Protein AF-A0A9Q3HQ37-F1 (afdb_monomer_lite)

Foldseek 3Di:
DDWACQPVQQVDWDADPVGIHTTDDDDPVVNVVRVVVSVVVCVVDVDDDPDDDDDDDDDDDDDDDDDPPPPPPPPPPDDALVRVCVVCVVVVVVLVVLQDFDFDADPVRNVTDTHHRDDDPDDDPLQVLCSNLVNDDCPDQQSDSFARHGPVCVVVVDGHHGDDPVVSVVLVVQLVPDPDPVSNSVD

Structure (mmCIF, N/CA/C/O backbone):
data_AF-A0A9Q3HQ37-F1
#
_entry.id   AF-A0A9Q3HQ37-F1
#
loop_
_atom_site.group_PDB
_atom_site.id
_atom_site.type_symbol
_atom_site.label_atom_id
_atom_site.label_alt_id
_atom_site.label_comp_id
_atom_site.label_asym_id
_atom_site.label_entity_id
_atom_site.label_seq_id
_atom_site.pdbx_PDB_ins_code
_atom_site.Cartn_x
_atom_site.Cartn_y
_atom_site.Cartn_z
_atom_site.occupancy
_atom_site.B_iso_or_equiv
_atom_site.auth_seq_id
_atom_site.auth_comp_id
_atom_site.auth_asym_id
_atom_site.auth_atom_id
_atom_site.pdbx_PDB_model_num
ATOM 1 N N . MET A 1 1 ? 44.401 -11.783 -2.067 1.00 80.75 1 MET A N 1
ATOM 2 C CA . MET A 1 1 ? 43.664 -10.519 -1.835 1.00 80.75 1 MET A CA 1
ATOM 3 C C . MET A 1 1 ? 42.420 -10.546 -2.696 1.00 80.75 1 MET A C 1
ATOM 5 O O . MET A 1 1 ? 42.448 -11.189 -3.733 1.00 80.75 1 MET A O 1
ATOM 9 N N . GLU A 1 2 ? 41.345 -9.906 -2.260 1.00 89.06 2 GLU A N 1
ATOM 10 C CA . GLU A 1 2 ? 40.060 -9.890 -2.958 1.00 89.06 2 GLU A CA 1
ATOM 11 C C . GLU A 1 2 ? 39.601 -8.454 -3.182 1.00 89.06 2 GLU A C 1
ATOM 13 O O . GLU A 1 2 ? 39.888 -7.575 -2.367 1.00 89.06 2 GLU A O 1
ATOM 18 N N . LEU A 1 3 ? 38.863 -8.238 -4.267 1.00 89.44 3 LEU A N 1
ATOM 19 C CA . LEU A 1 3 ? 38.233 -6.958 -4.549 1.00 89.44 3 LEU A CA 1
ATOM 20 C C . LEU A 1 3 ? 37.017 -6.748 -3.628 1.00 89.44 3 LEU A C 1
ATOM 22 O O . LEU A 1 3 ? 36.232 -7.677 -3.385 1.00 89.44 3 LEU A O 1
ATOM 26 N N . CYS A 1 4 ? 36.895 -5.536 -3.087 1.00 90.62 4 CYS A N 1
ATOM 27 C CA . CYS A 1 4 ? 35.786 -5.084 -2.256 1.00 90.62 4 CYS A CA 1
ATOM 28 C C . CYS A 1 4 ? 35.107 -3.861 -2.879 1.00 90.62 4 CYS A C 1
ATOM 30 O O . CYS A 1 4 ? 35.776 -2.853 -3.104 1.00 90.62 4 CYS A O 1
ATOM 32 N N . ASN A 1 5 ? 33.783 -3.946 -3.046 1.00 89.88 5 ASN A N 1
ATOM 33 C CA . ASN A 1 5 ? 32.937 -2.939 -3.704 1.00 89.88 5 ASN A CA 1
ATOM 34 C C . ASN A 1 5 ? 31.846 -2.418 -2.748 1.00 89.88 5 ASN A C 1
ATOM 36 O O . ASN A 1 5 ? 30.698 -2.252 -3.138 1.00 89.88 5 ASN A O 1
ATOM 40 N N . CYS A 1 6 ? 32.159 -2.263 -1.458 1.00 90.56 6 CYS A N 1
ATOM 41 C CA . CYS A 1 6 ? 31.241 -1.594 -0.530 1.00 90.56 6 CYS A CA 1
ATOM 42 C C . CYS A 1 6 ? 31.128 -0.101 -0.868 1.00 90.56 6 CYS A C 1
ATOM 44 O O . CYS A 1 6 ? 32.041 0.433 -1.502 1.00 90.56 6 CYS A O 1
ATOM 46 N N . SER A 1 7 ? 30.095 0.590 -0.374 1.00 87.50 7 SER A N 1
ATOM 47 C CA . SER A 1 7 ? 29.846 2.017 -0.675 1.00 87.50 7 SER A CA 1
ATOM 48 C C . SER A 1 7 ? 31.081 2.917 -0.497 1.00 87.50 7 SER A C 1
ATOM 50 O O . SER A 1 7 ? 31.337 3.818 -1.290 1.00 87.50 7 SER A O 1
ATOM 52 N N . LYS A 1 8 ? 31.918 2.624 0.507 1.00 87.12 8 LYS A N 1
ATOM 53 C CA . LYS A 1 8 ? 33.166 3.351 0.785 1.00 87.12 8 LYS A CA 1
ATOM 54 C C . LYS A 1 8 ? 34.329 3.005 -0.151 1.00 87.12 8 LYS A C 1
ATOM 56 O O . LYS A 1 8 ? 35.227 3.822 -0.331 1.00 87.12 8 LYS A O 1
ATOM 61 N N . CYS A 1 9 ? 34.393 1.775 -0.650 1.00 89.69 9 CYS A N 1
ATOM 62 C CA . CYS A 1 9 ? 35.483 1.329 -1.522 1.00 89.69 9 CYS A CA 1
ATOM 63 C C . CYS A 1 9 ? 35.172 1.573 -2.998 1.00 89.69 9 CYS A C 1
ATOM 65 O O . CYS A 1 9 ? 36.105 1.768 -3.766 1.00 89.69 9 CYS A O 1
ATOM 67 N N . ASP A 1 10 ? 33.896 1.583 -3.375 1.00 89.00 10 ASP A N 1
ATOM 68 C CA . ASP A 1 10 ? 33.450 1.768 -4.757 1.00 89.00 10 ASP A CA 1
ATOM 69 C C . ASP A 1 10 ? 33.742 3.178 -5.302 1.00 89.00 10 ASP A C 1
ATOM 71 O O . ASP A 1 10 ? 33.921 3.364 -6.499 1.00 89.00 10 ASP A O 1
ATOM 75 N N . SER A 1 11 ? 33.915 4.167 -4.418 1.00 84.44 11 SER A N 1
ATOM 76 C CA . SER A 1 11 ? 34.359 5.521 -4.779 1.00 84.44 11 SER A CA 1
ATOM 77 C C . SER A 1 11 ? 35.841 5.619 -5.171 1.00 84.44 11 SER A C 1
ATOM 79 O O . SER A 1 11 ? 36.304 6.692 -5.555 1.00 84.44 11 SER A O 1
ATOM 81 N N . GLN A 1 12 ? 36.607 4.529 -5.058 1.00 85.62 12 GLN A N 1
ATOM 82 C CA . GLN A 1 12 ? 38.019 4.487 -5.436 1.00 85.62 12 GLN A CA 1
ATOM 83 C C . GLN A 1 12 ? 38.179 3.766 -6.769 1.00 85.62 12 GLN A C 1
ATOM 85 O O . GLN A 1 12 ? 37.841 2.591 -6.882 1.00 85.62 12 GLN A O 1
ATOM 90 N N . THR A 1 13 ? 38.756 4.448 -7.755 1.00 88.25 13 THR A N 1
ATOM 91 C CA . THR A 1 13 ? 39.121 3.850 -9.043 1.00 88.25 13 THR A CA 1
ATOM 92 C C . THR A 1 13 ? 40.616 3.555 -9.071 1.00 88.25 13 THR A C 1
ATOM 94 O O . THR A 1 13 ? 41.432 4.392 -8.680 1.00 88.25 13 THR A O 1
ATOM 97 N N . PHE A 1 14 ? 40.998 2.373 -9.552 1.00 84.69 14 PHE A N 1
ATOM 98 C CA . PHE A 1 14 ? 42.398 2.012 -9.763 1.00 84.69 14 PHE A CA 1
ATOM 99 C C . PHE A 1 14 ? 42.599 1.327 -11.118 1.00 84.69 14 PHE A C 1
ATOM 101 O O . PHE A 1 14 ? 41.690 0.720 -11.686 1.00 84.69 14 PHE A O 1
ATOM 108 N N . ASN A 1 15 ? 43.823 1.416 -11.638 1.00 80.50 15 ASN A N 1
ATOM 109 C CA . ASN A 1 15 ? 44.180 0.834 -12.928 1.00 80.50 15 ASN A CA 1
ATOM 110 C C . ASN A 1 15 ? 44.419 -0.675 -12.783 1.00 80.50 15 ASN A C 1
ATOM 112 O O . ASN A 1 15 ? 45.340 -1.097 -12.081 1.00 80.50 15 ASN A O 1
ATOM 116 N N . HIS A 1 16 ? 43.600 -1.485 -13.453 1.00 81.12 16 HIS A N 1
ATOM 117 C CA . HIS A 1 16 ? 43.757 -2.934 -13.544 1.00 81.12 16 HIS A CA 1
ATOM 118 C C . HIS A 1 16 ? 44.205 -3.319 -14.970 1.00 81.12 16 HIS A C 1
ATOM 120 O O . HIS A 1 16 ? 43.889 -2.599 -15.918 1.00 81.12 16 HIS A O 1
ATOM 126 N N . PRO A 1 17 ? 44.907 -4.452 -15.177 1.00 80.50 17 PRO A N 1
ATOM 127 C CA . PRO A 1 17 ? 45.365 -4.876 -16.508 1.00 80.50 17 PRO A CA 1
ATOM 128 C C . PRO A 1 17 ? 44.263 -4.993 -17.573 1.00 80.50 17 PRO A C 1
ATOM 130 O O . PRO A 1 17 ? 44.546 -4.897 -18.760 1.00 80.50 17 PRO A O 1
ATOM 133 N N . ASN A 1 18 ? 43.009 -5.159 -17.143 1.00 86.12 18 ASN A N 1
ATOM 134 C CA . ASN A 1 18 ? 41.835 -5.276 -18.015 1.00 86.12 18 ASN A CA 1
ATOM 135 C C . ASN A 1 18 ? 41.002 -3.978 -18.086 1.00 86.12 18 ASN A C 1
ATOM 137 O O . ASN A 1 18 ? 39.851 -4.021 -18.509 1.00 86.12 18 ASN A O 1
ATOM 141 N N . GLY A 1 19 ? 41.555 -2.846 -17.636 1.00 83.62 19 GLY A N 1
ATOM 142 C CA . GLY A 1 19 ? 40.890 -1.541 -17.607 1.00 83.62 19 GLY A CA 1
ATOM 143 C C . GLY A 1 19 ? 40.729 -0.962 -16.194 1.00 83.62 19 GLY A C 1
ATOM 144 O O . GLY A 1 19 ? 41.094 -1.602 -15.209 1.00 83.62 19 GLY A O 1
ATOM 145 N N . PRO A 1 20 ? 40.218 0.270 -16.064 1.00 86.69 20 PRO A N 1
ATOM 146 C CA . PRO A 1 20 ? 39.937 0.868 -14.763 1.00 86.69 20 PRO A CA 1
ATOM 147 C C . PRO A 1 20 ? 38.828 0.090 -14.041 1.00 86.69 20 PRO A C 1
ATOM 149 O O . PRO A 1 20 ? 37.796 -0.227 -14.631 1.00 86.69 20 PRO A O 1
ATOM 152 N N . LEU A 1 21 ? 39.045 -0.217 -12.762 1.00 85.62 21 LEU A N 1
ATOM 153 C CA . LEU A 1 21 ? 38.057 -0.861 -11.896 1.00 85.62 21 LEU A CA 1
ATOM 154 C C . LEU A 1 21 ? 37.800 -0.000 -10.661 1.00 85.62 21 LEU A C 1
ATOM 156 O O . LEU A 1 21 ? 38.723 0.610 -10.116 1.00 85.62 21 LEU A O 1
ATOM 160 N N . ASN A 1 22 ? 36.550 -0.008 -10.206 1.00 90.62 22 ASN A N 1
ATOM 161 C CA . ASN A 1 22 ? 36.149 0.586 -8.939 1.00 90.62 22 ASN A CA 1
ATOM 162 C C . ASN A 1 22 ? 36.268 -0.441 -7.808 1.00 90.62 22 ASN A C 1
ATOM 164 O O . ASN A 1 22 ? 36.052 -1.640 -8.012 1.00 90.62 22 ASN A O 1
ATOM 168 N N . GLY A 1 23 ? 36.640 0.022 -6.618 1.00 89.75 23 GLY A N 1
ATOM 169 C CA . GLY A 1 23 ? 36.815 -0.815 -5.440 1.00 89.75 23 GLY A CA 1
ATOM 170 C C . GLY A 1 23 ? 38.230 -0.769 -4.871 1.00 89.75 23 GLY A C 1
ATOM 171 O O . GLY A 1 23 ? 39.095 0.007 -5.271 1.00 89.75 23 GLY A O 1
ATOM 172 N N . ARG A 1 24 ? 38.492 -1.651 -3.904 1.00 91.00 24 ARG A N 1
ATOM 173 C CA . ARG A 1 24 ? 39.820 -1.782 -3.288 1.00 91.00 24 ARG A CA 1
ATOM 174 C C . ARG A 1 24 ? 40.187 -3.239 -3.045 1.00 91.00 24 ARG A C 1
ATOM 176 O O . ARG A 1 24 ? 39.389 -3.996 -2.493 1.00 91.00 24 ARG A O 1
ATOM 183 N N . TYR A 1 25 ? 41.419 -3.618 -3.391 1.00 90.50 25 TYR A N 1
ATOM 184 C CA . TYR A 1 25 ? 41.972 -4.920 -3.020 1.00 90.50 25 TYR A CA 1
ATOM 185 C C . TYR A 1 25 ? 42.329 -4.9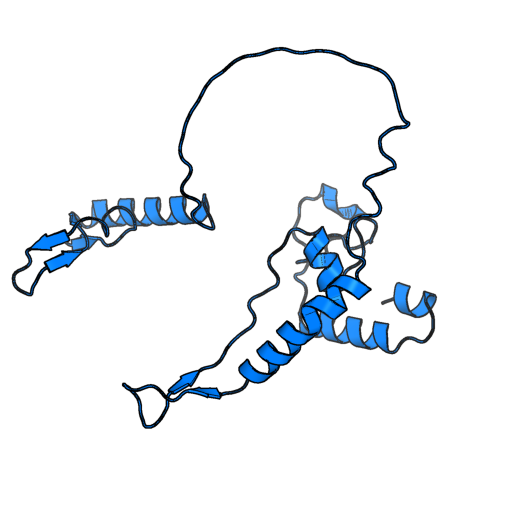59 -1.537 1.00 90.50 25 TYR A C 1
ATOM 187 O O . TYR A 1 25 ? 43.147 -4.177 -1.051 1.00 90.50 25 TYR A O 1
ATOM 195 N N . ILE A 1 26 ? 41.721 -5.895 -0.815 1.00 90.50 26 ILE A N 1
ATOM 196 C CA . ILE A 1 26 ? 41.942 -6.096 0.618 1.00 90.50 26 ILE A CA 1
ATOM 197 C C . ILE A 1 26 ? 42.062 -7.587 0.947 1.00 90.50 26 ILE A C 1
ATOM 199 O O . ILE A 1 26 ? 41.791 -8.465 0.126 1.00 90.50 26 ILE A O 1
ATOM 203 N N . SER A 1 27 ? 42.517 -7.910 2.157 1.00 92.88 27 SER A N 1
ATOM 204 C CA . SER A 1 27 ? 42.519 -9.297 2.630 1.00 92.88 27 SER A CA 1
ATOM 205 C C . SER A 1 27 ? 41.083 -9.802 2.827 1.00 92.88 27 SER A C 1
ATOM 207 O O . SER A 1 27 ? 40.191 -9.031 3.190 1.00 92.88 27 SER A O 1
ATOM 209 N N . SER A 1 28 ? 40.853 -11.108 2.664 1.00 89.12 28 SER A N 1
ATOM 210 C CA . SER A 1 28 ? 39.527 -11.724 2.841 1.00 89.12 28 SER A CA 1
ATOM 211 C C . SER A 1 28 ? 38.937 -11.455 4.235 1.00 89.12 28 SER A C 1
ATOM 213 O O . SER A 1 28 ? 37.734 -11.244 4.387 1.00 89.12 28 SER A O 1
ATOM 215 N N . ARG A 1 29 ? 39.794 -11.372 5.266 1.00 86.69 29 ARG A N 1
ATOM 216 C CA . ARG A 1 29 ? 39.398 -11.005 6.636 1.00 86.69 29 ARG A CA 1
ATOM 217 C C . ARG A 1 29 ? 38.883 -9.562 6.723 1.00 86.69 29 ARG A C 1
ATOM 219 O O . ARG A 1 29 ? 37.898 -9.318 7.414 1.00 86.69 29 ARG A O 1
ATOM 226 N N . ASN A 1 30 ? 39.515 -8.622 6.022 1.00 88.69 30 ASN A N 1
ATOM 227 C CA . ASN A 1 30 ? 39.089 -7.220 6.012 1.00 88.69 30 ASN A CA 1
ATOM 228 C C . ASN A 1 30 ? 37.840 -7.010 5.150 1.00 88.69 30 ASN A C 1
ATOM 230 O O . ASN A 1 30 ? 36.987 -6.210 5.521 1.00 88.69 30 ASN A O 1
ATOM 234 N N . LYS A 1 31 ? 37.670 -7.781 4.071 1.00 91.31 31 LYS A N 1
ATOM 235 C CA . LYS A 1 31 ? 36.470 -7.719 3.226 1.00 91.31 31 LYS A CA 1
ATOM 236 C C . LYS A 1 31 ? 35.188 -8.000 3.996 1.00 91.31 31 LYS A C 1
ATOM 238 O O . LYS A 1 31 ? 34.247 -7.221 3.898 1.00 91.31 31 LYS A O 1
ATOM 243 N N . ARG A 1 32 ? 35.184 -9.028 4.849 1.00 87.62 32 ARG A N 1
ATOM 244 C CA . ARG A 1 32 ? 34.032 -9.320 5.720 1.00 87.62 32 ARG A CA 1
ATOM 245 C C . ARG A 1 32 ? 33.707 -8.162 6.669 1.00 87.62 32 ARG A C 1
ATOM 247 O O . ARG A 1 32 ? 32.538 -7.842 6.847 1.00 87.62 32 ARG A O 1
ATOM 254 N N . LYS A 1 33 ? 34.726 -7.505 7.242 1.00 91.06 33 LYS A N 1
ATOM 255 C CA . LYS A 1 33 ? 34.532 -6.324 8.106 1.00 91.06 33 LYS A CA 1
ATOM 256 C C . LYS A 1 33 ? 33.931 -5.149 7.336 1.00 91.06 33 LYS A C 1
ATOM 258 O O . LYS A 1 33 ? 33.017 -4.502 7.830 1.00 91.06 33 LYS A O 1
ATOM 263 N N . HIS A 1 34 ? 34.422 -4.897 6.125 1.00 92.69 34 HIS A N 1
ATOM 264 C CA . HIS A 1 34 ? 33.907 -3.829 5.272 1.00 92.69 34 HIS A CA 1
ATOM 265 C C . HIS A 1 34 ? 32.447 -4.079 4.882 1.00 92.69 34 HIS A C 1
ATOM 267 O O . HIS A 1 34 ? 31.633 -3.181 5.032 1.00 92.69 34 HIS A O 1
ATOM 273 N N . GLN A 1 35 ? 32.097 -5.301 4.474 1.00 88.31 35 GLN A N 1
ATOM 274 C CA . GLN A 1 35 ? 30.720 -5.672 4.126 1.00 88.31 35 GLN A CA 1
ATOM 275 C C . GLN A 1 35 ? 29.760 -5.578 5.320 1.00 88.31 35 GLN A C 1
ATOM 277 O O . GLN A 1 35 ? 28.628 -5.128 5.166 1.00 88.31 35 GLN A O 1
ATOM 282 N N . ALA A 1 36 ? 30.203 -5.979 6.516 1.00 88.00 36 ALA A N 1
ATOM 283 C CA . ALA A 1 36 ? 29.400 -5.848 7.730 1.00 88.00 36 ALA A CA 1
ATOM 284 C C . ALA A 1 36 ? 29.138 -4.374 8.083 1.00 88.00 36 ALA A C 1
ATOM 286 O O . ALA A 1 36 ? 28.000 -4.013 8.365 1.00 88.00 36 ALA A O 1
ATOM 287 N N . ASN A 1 37 ? 30.164 -3.521 8.006 1.00 87.81 37 ASN A N 1
ATOM 288 C CA . ASN A 1 37 ? 30.019 -2.086 8.262 1.00 87.81 37 ASN A CA 1
ATOM 289 C C . ASN A 1 37 ? 29.140 -1.392 7.213 1.00 87.81 37 ASN A C 1
ATOM 291 O O . ASN A 1 37 ? 28.324 -0.553 7.572 1.00 87.81 37 ASN A O 1
ATOM 295 N N . ASP A 1 38 ? 29.276 -1.765 5.939 1.00 89.12 38 ASP A N 1
ATOM 296 C CA . ASP A 1 38 ? 28.459 -1.239 4.839 1.00 89.12 38 ASP A CA 1
ATOM 297 C C . ASP A 1 38 ? 26.974 -1.559 5.049 1.00 89.12 38 ASP A C 1
ATOM 299 O O . ASP A 1 38 ? 26.109 -0.692 4.955 1.00 89.12 38 ASP A O 1
ATOM 303 N N . ARG A 1 39 ? 26.684 -2.799 5.462 1.00 84.38 39 ARG A N 1
ATOM 304 C CA . ARG A 1 39 ? 25.330 -3.232 5.812 1.00 84.38 39 ARG A CA 1
ATOM 305 C C . ARG A 1 39 ? 24.766 -2.471 7.013 1.00 84.38 39 ARG A C 1
ATOM 307 O O . ARG A 1 39 ? 23.588 -2.134 6.992 1.00 84.38 39 ARG A O 1
ATOM 314 N N . LEU A 1 40 ? 25.577 -2.203 8.039 1.00 84.69 40 LEU A N 1
ATOM 315 C CA . LEU A 1 40 ? 25.148 -1.416 9.200 1.00 84.69 40 LEU A CA 1
ATOM 316 C C . LEU A 1 40 ? 24.855 0.041 8.821 1.00 84.69 40 LEU A C 1
ATOM 318 O O . LEU A 1 40 ? 23.850 0.579 9.273 1.00 84.69 40 LEU A O 1
ATOM 322 N N . GLN A 1 41 ? 25.668 0.656 7.956 1.00 79.62 41 GLN A N 1
ATOM 323 C CA . GLN A 1 41 ? 25.419 2.026 7.497 1.00 79.62 41 GLN A CA 1
ATOM 324 C C . GLN A 1 41 ? 24.149 2.149 6.649 1.00 79.62 41 GLN A C 1
ATOM 326 O O . GLN A 1 41 ? 23.368 3.077 6.851 1.00 79.62 41 GLN A O 1
ATOM 331 N N . LEU A 1 42 ? 23.893 1.185 5.759 1.00 74.62 42 LEU A N 1
ATOM 332 C CA . LEU A 1 42 ? 22.646 1.136 4.987 1.00 74.62 42 LEU A CA 1
ATOM 333 C C . LEU A 1 42 ? 21.412 0.884 5.870 1.00 74.62 42 LEU A C 1
ATOM 335 O O . LEU A 1 42 ? 20.309 1.286 5.516 1.00 74.62 42 LEU A O 1
ATOM 339 N N . GLN A 1 43 ? 21.583 0.228 7.022 1.00 71.19 43 GLN A N 1
ATOM 340 C CA . GLN A 1 43 ? 20.509 0.022 7.998 1.00 71.19 43 GLN A CA 1
ATOM 341 C C . GLN A 1 43 ? 20.249 1.254 8.873 1.00 71.19 43 GLN A C 1
ATOM 343 O O . GLN A 1 43 ? 19.106 1.470 9.265 1.00 71.19 43 GLN A O 1
ATOM 348 N N . SER A 1 44 ? 21.272 2.061 9.178 1.00 60.34 44 SER A N 1
ATOM 349 C CA . SER A 1 44 ? 21.113 3.292 9.966 1.00 60.34 44 SER A CA 1
ATOM 350 C C . SER A 1 44 ? 20.596 4.481 9.152 1.00 60.34 44 SER A C 1
ATOM 352 O O . SER A 1 44 ? 20.044 5.407 9.734 1.00 60.34 44 SER A O 1
ATOM 354 N N . HIS A 1 45 ? 20.748 4.458 7.824 1.00 51.66 45 HIS A N 1
ATOM 355 C CA . HIS A 1 45 ? 20.236 5.492 6.922 1.00 51.66 45 HIS A CA 1
ATOM 356 C C . HIS A 1 45 ? 19.510 4.868 5.721 1.00 51.66 45 HIS A C 1
ATOM 358 O O . HIS A 1 45 ? 20.110 4.695 4.656 1.00 51.66 45 HIS A O 1
ATOM 364 N N . PRO A 1 46 ? 18.213 4.533 5.848 1.00 46.78 46 PRO A N 1
ATOM 365 C CA . PRO A 1 46 ? 17.394 4.284 4.678 1.00 46.78 46 PRO A CA 1
ATOM 366 C C . PRO A 1 46 ? 17.176 5.644 4.003 1.00 46.78 46 PRO A C 1
ATOM 368 O O . PRO A 1 46 ? 16.540 6.515 4.579 1.00 46.78 46 PRO A O 1
ATOM 371 N N . PHE A 1 47 ? 17.726 5.812 2.800 1.00 42.78 47 PHE A N 1
ATOM 372 C CA . PHE A 1 47 ? 17.757 7.042 1.994 1.00 42.78 47 PHE A CA 1
ATOM 373 C C . PHE A 1 47 ? 18.805 8.090 2.394 1.00 42.78 47 PHE A C 1
ATOM 375 O O . PHE A 1 47 ? 18.749 8.736 3.436 1.00 42.78 47 PHE A O 1
ATOM 382 N N . GLY A 1 48 ? 19.763 8.285 1.483 1.00 41.50 48 GLY A N 1
ATOM 383 C CA . GLY A 1 48 ? 20.730 9.367 1.537 1.00 41.50 48 GLY A CA 1
ATOM 384 C C . GLY A 1 48 ? 20.062 10.718 1.299 1.00 41.50 48 GLY A C 1
ATOM 385 O O . GLY A 1 48 ? 19.646 11.026 0.186 1.00 41.50 48 GLY A O 1
ATOM 386 N N . LEU A 1 49 ? 20.042 11.540 2.340 1.00 37.12 49 LEU A N 1
ATOM 387 C CA . LEU A 1 49 ? 20.156 12.983 2.203 1.00 37.12 49 LEU A CA 1
ATOM 388 C C . LEU A 1 49 ? 21.566 13.347 2.659 1.00 37.12 49 LEU A C 1
ATOM 390 O O . LEU A 1 49 ? 21.962 13.066 3.790 1.00 37.12 49 LEU A O 1
ATOM 394 N N . VAL A 1 50 ? 22.346 13.915 1.742 1.00 34.81 50 VAL A N 1
ATOM 395 C CA . VAL A 1 50 ? 23.641 14.526 2.044 1.00 34.81 50 VAL A CA 1
ATOM 396 C C . VAL A 1 50 ? 23.363 15.719 2.955 1.00 34.81 50 VAL A C 1
ATOM 398 O O . VAL A 1 50 ? 22.849 16.739 2.505 1.00 34.81 50 VAL A O 1
ATOM 401 N N . GLY A 1 51 ? 23.641 15.558 4.246 1.00 30.62 51 GLY A N 1
ATOM 402 C CA . GLY A 1 51 ? 23.611 16.641 5.219 1.00 30.62 51 GLY A CA 1
ATOM 403 C C . GLY A 1 51 ? 24.922 17.416 5.175 1.00 30.62 51 GLY A C 1
ATOM 404 O O . GLY A 1 51 ? 25.979 16.865 5.483 1.00 30.62 51 GLY A O 1
ATOM 405 N N . SER A 1 52 ? 24.843 18.689 4.803 1.00 32.53 52 SER A N 1
ATOM 406 C CA . SER A 1 52 ? 25.863 19.682 5.131 1.00 32.53 52 SER A CA 1
ATOM 407 C C . SER A 1 52 ? 25.803 19.930 6.637 1.00 32.53 52 SER A C 1
ATOM 409 O O . SER A 1 52 ? 24.748 20.280 7.164 1.00 32.53 52 SER A O 1
ATOM 411 N N . GLN A 1 53 ? 26.916 19.699 7.326 1.00 32.06 53 GLN A N 1
ATOM 412 C CA . GLN A 1 53 ? 27.112 20.120 8.708 1.00 32.06 53 GLN A CA 1
ATOM 413 C C . GLN A 1 53 ? 27.322 21.634 8.732 1.00 32.06 53 GLN A C 1
ATOM 415 O O . GLN A 1 53 ? 28.130 22.131 7.956 1.00 32.06 53 GLN A O 1
ATOM 420 N N . ASP A 1 54 ? 26.640 22.320 9.641 1.00 27.69 54 ASP A N 1
ATOM 421 C CA . ASP A 1 54 ? 27.272 23.356 10.452 1.00 27.69 54 ASP A CA 1
ATOM 422 C C . ASP A 1 54 ? 26.620 23.335 11.839 1.00 27.69 54 ASP A C 1
ATOM 424 O O . ASP A 1 54 ? 25.400 23.412 11.996 1.00 27.69 54 ASP A O 1
ATOM 428 N N . GLU A 1 55 ? 27.472 23.117 12.836 1.00 35.56 55 GLU A N 1
ATOM 429 C CA . GLU A 1 55 ? 27.178 23.176 14.261 1.00 35.56 55 GLU A CA 1
ATOM 430 C C . GLU A 1 55 ? 27.246 24.632 14.735 1.00 35.56 55 GLU A C 1
ATOM 432 O O . GLU A 1 55 ? 28.200 25.316 14.382 1.00 35.56 55 GLU A O 1
ATOM 437 N N . THR A 1 56 ? 26.331 25.056 15.614 1.00 29.55 56 THR A N 1
ATOM 438 C CA . THR A 1 56 ? 26.660 25.843 16.822 1.00 29.55 56 THR A CA 1
ATOM 439 C C . THR A 1 56 ? 25.490 25.860 17.819 1.00 29.55 56 THR A C 1
ATOM 441 O O . THR A 1 56 ? 24.428 26.423 17.579 1.00 29.55 56 THR A O 1
ATOM 444 N N . SER A 1 57 ? 25.708 25.101 18.891 1.00 32.22 57 SER A N 1
ATOM 445 C CA . SER A 1 57 ? 25.591 25.401 20.328 1.00 32.22 57 SER A CA 1
ATOM 446 C C . SER A 1 57 ? 24.615 26.453 20.917 1.00 32.22 57 SER A C 1
ATOM 448 O O . SER A 1 57 ? 24.442 27.562 20.422 1.00 32.22 57 SER A O 1
ATOM 450 N N . ASP A 1 58 ? 24.145 26.060 22.112 1.00 28.14 58 ASP A N 1
ATOM 451 C CA . ASP A 1 58 ? 23.845 26.840 23.329 1.00 28.14 58 ASP A CA 1
ATOM 452 C C . ASP A 1 58 ? 22.383 27.204 23.675 1.00 28.14 58 ASP A C 1
ATOM 454 O O . ASP A 1 58 ? 21.771 28.124 23.144 1.00 28.14 58 ASP A O 1
ATOM 458 N N . ASP A 1 59 ? 21.871 26.428 24.645 1.00 31.58 59 ASP A N 1
ATOM 459 C CA . ASP A 1 59 ? 21.197 26.818 25.894 1.00 31.58 59 ASP A CA 1
ATOM 460 C C . ASP A 1 59 ? 20.195 27.988 25.898 1.00 31.58 59 ASP A C 1
ATOM 462 O O . ASP A 1 59 ? 20.565 29.143 25.736 1.00 31.58 59 ASP A O 1
ATOM 466 N N . LEU A 1 60 ? 18.947 27.713 26.309 1.00 32.97 60 LEU A N 1
ATOM 467 C CA . LEU A 1 60 ? 18.404 28.163 27.608 1.00 32.97 60 LEU A CA 1
ATOM 468 C C . LEU A 1 60 ? 16.910 27.836 27.757 1.00 32.97 60 LEU A C 1
ATOM 470 O O . LEU A 1 60 ? 16.084 28.062 26.876 1.00 32.97 60 LEU A O 1
ATOM 474 N N . ALA A 1 61 ? 16.575 27.325 28.940 1.00 33.53 61 ALA A N 1
ATOM 475 C CA . ALA A 1 61 ? 15.220 27.114 29.417 1.00 33.53 61 ALA A CA 1
ATOM 476 C C . ALA A 1 61 ? 14.437 28.435 29.512 1.00 33.53 61 ALA A C 1
ATOM 478 O O . ALA A 1 61 ? 14.942 29.422 30.045 1.00 33.53 61 ALA A O 1
ATOM 479 N N . SER A 1 62 ? 13.166 28.419 29.108 1.00 35.31 62 SER A N 1
ATOM 480 C CA . SER A 1 62 ? 12.190 29.392 29.596 1.00 35.31 62 SER A CA 1
ATOM 481 C C . SER A 1 62 ? 10.810 28.763 29.729 1.00 35.31 62 SER A C 1
ATOM 483 O O . SER A 1 62 ? 10.204 28.278 28.775 1.00 35.31 62 SER A O 1
ATOM 485 N N . SER A 1 63 ? 10.352 28.773 30.971 1.00 39.12 63 SER A N 1
ATOM 486 C CA . SER A 1 63 ? 9.000 28.510 31.428 1.00 39.12 63 SER A CA 1
ATOM 487 C C . SER A 1 63 ? 8.051 29.589 30.898 1.00 39.12 63 SER A C 1
ATOM 489 O O . SER A 1 63 ? 8.301 30.776 31.092 1.00 39.12 63 SER A O 1
ATOM 491 N N . GLY A 1 64 ? 6.927 29.193 30.302 1.00 30.75 64 GLY A N 1
ATOM 492 C CA . GLY A 1 64 ? 5.883 30.117 29.862 1.00 30.75 64 GLY A CA 1
ATOM 493 C C . GLY A 1 64 ? 4.516 29.449 29.882 1.00 30.75 64 GLY A C 1
ATOM 494 O O . GLY A 1 64 ? 4.166 28.688 28.989 1.00 30.75 64 GLY A O 1
ATOM 495 N N . THR A 1 65 ? 3.756 29.707 30.941 1.00 35.41 65 THR A N 1
ATOM 496 C CA . THR A 1 65 ? 2.335 29.377 31.062 1.00 35.41 65 THR A CA 1
ATOM 497 C C . THR A 1 65 ? 1.469 30.365 30.273 1.00 35.41 65 THR A C 1
ATOM 499 O O . THR A 1 65 ? 1.781 31.551 30.234 1.00 35.41 65 THR A O 1
ATOM 502 N N . SER A 1 66 ? 0.311 29.879 29.810 1.00 35.31 66 SER A N 1
ATOM 503 C CA . SER A 1 66 ? -0.859 30.593 29.255 1.00 35.31 66 SER A CA 1
ATOM 504 C C . SER A 1 66 ? -0.863 30.895 27.747 1.00 35.31 66 SER A C 1
ATOM 506 O O . SER A 1 66 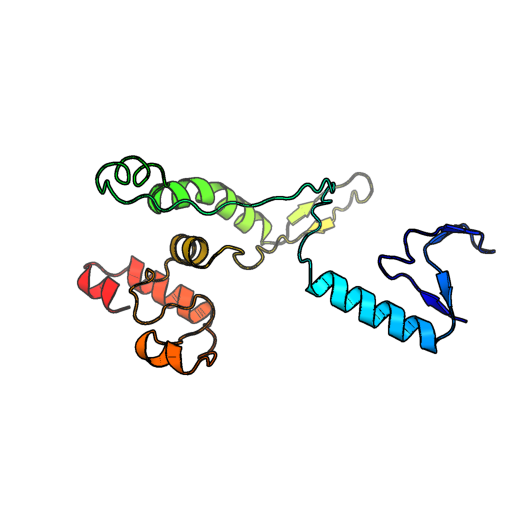? -0.244 31.830 27.263 1.00 35.31 66 SER A O 1
ATOM 508 N N . SER A 1 67 ? -1.638 30.124 26.986 1.00 35.66 67 SER A N 1
ATOM 509 C CA . SER A 1 67 ? -2.971 30.534 26.511 1.00 35.66 67 SER A CA 1
ATOM 510 C C . SER A 1 67 ? -3.502 29.470 25.545 1.00 35.66 67 SER A C 1
ATOM 512 O O . SER A 1 67 ? -2.879 29.110 24.553 1.00 35.66 67 SER A O 1
ATOM 514 N N . SER A 1 68 ? -4.647 28.896 25.890 1.00 45.62 68 SER A N 1
ATOM 515 C CA . SER A 1 68 ? -5.238 27.721 25.243 1.00 45.62 68 SER A CA 1
ATOM 516 C C . SER A 1 68 ? -6.065 28.060 23.994 1.00 45.62 68 SER A C 1
ATOM 518 O O . SER A 1 68 ? -6.936 27.279 23.626 1.00 45.62 68 SER A O 1
ATOM 520 N N . GLU A 1 69 ? -5.851 29.220 23.367 1.00 47.41 69 GLU A N 1
ATOM 521 C CA . GLU A 1 69 ? -6.760 29.752 22.336 1.00 47.41 69 GLU A CA 1
ATOM 522 C C . GLU A 1 69 ? -6.139 29.886 20.931 1.00 47.41 69 GLU A C 1
ATOM 524 O O . GLU A 1 69 ? -6.882 30.015 19.962 1.00 47.41 69 GLU A O 1
ATOM 529 N N . GLU A 1 70 ? -4.818 29.741 20.757 1.00 44.03 70 GLU A N 1
ATOM 530 C CA . GLU A 1 70 ? -4.171 29.881 19.431 1.00 44.03 70 GLU A CA 1
ATOM 531 C C . GLU A 1 70 ? -3.993 28.569 18.638 1.00 44.03 70 GLU A C 1
ATOM 533 O O . GLU A 1 70 ? -3.530 28.583 17.500 1.00 44.03 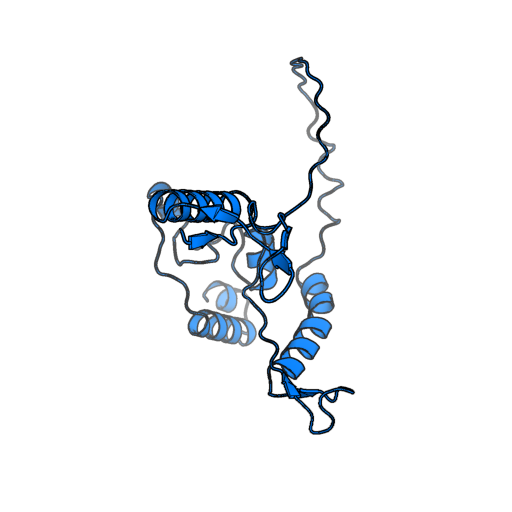70 GLU A O 1
ATOM 538 N N . LEU A 1 71 ? -4.405 27.419 19.182 1.00 44.50 71 LEU A N 1
ATOM 539 C CA . LEU A 1 71 ? -4.200 26.107 18.543 1.00 44.50 71 LEU A CA 1
ATOM 540 C C . LEU A 1 71 ? -5.317 25.671 17.575 1.00 44.50 71 LEU A C 1
ATOM 542 O O . LEU A 1 71 ? -5.245 24.579 17.025 1.00 44.50 71 LEU A O 1
ATOM 546 N N . SER A 1 72 ? -6.331 26.506 17.332 1.00 39.00 72 SER A N 1
ATOM 547 C CA . SER A 1 72 ? -7.515 26.120 16.540 1.00 39.00 72 SER A CA 1
ATOM 548 C C . SER A 1 72 ? -7.479 26.518 15.056 1.00 39.00 72 SER A C 1
ATOM 550 O O . SER A 1 72 ? -8.399 26.178 14.315 1.00 39.00 72 SER A O 1
ATOM 552 N N . VAL A 1 73 ? -6.433 27.211 14.586 1.00 48.56 73 VAL A N 1
ATOM 553 C CA . VAL A 1 73 ? -6.393 27.736 13.203 1.00 48.56 73 VAL A CA 1
ATOM 554 C C . VAL A 1 73 ? -5.718 26.780 12.207 1.00 48.56 73 VAL A C 1
ATOM 556 O O . VAL A 1 73 ? -6.029 26.829 11.023 1.00 48.56 73 VAL A O 1
ATOM 559 N N . PHE A 1 74 ? -4.874 25.846 12.657 1.00 51.47 74 PHE A N 1
ATOM 560 C CA . PHE A 1 74 ? -4.108 24.962 11.757 1.00 51.47 74 PHE A CA 1
ATOM 561 C C . PHE A 1 74 ? -4.727 23.575 11.520 1.00 51.47 74 PHE A C 1
ATOM 563 O O . PHE A 1 74 ? -4.177 22.777 10.762 1.00 51.47 74 PHE A O 1
ATOM 570 N N . GLU A 1 75 ? -5.865 23.256 12.138 1.00 52.12 75 GLU A N 1
ATOM 571 C CA . GLU A 1 75 ? -6.437 21.901 12.068 1.00 52.12 75 GLU A CA 1
ATOM 572 C C . GLU A 1 75 ? -7.277 21.647 10.796 1.00 52.12 75 GLU A C 1
ATOM 574 O O . GLU A 1 75 ? -7.621 20.505 10.499 1.00 52.12 75 GLU A O 1
ATOM 579 N N . ASN A 1 76 ? -7.537 22.684 9.988 1.00 56.12 76 ASN A N 1
ATOM 580 C CA . ASN A 1 76 ? -8.378 22.598 8.784 1.00 56.12 76 ASN A CA 1
ATOM 581 C C . ASN A 1 76 ? -7.613 22.542 7.445 1.00 56.12 76 ASN A C 1
ATOM 583 O O . ASN A 1 76 ? -8.250 22.406 6.403 1.00 56.12 76 ASN A O 1
ATOM 587 N N . ASP A 1 77 ? -6.277 22.607 7.445 1.00 64.81 77 ASP A N 1
ATOM 588 C CA . ASP A 1 77 ? -5.478 22.629 6.202 1.00 64.81 77 ASP A CA 1
ATOM 589 C C . ASP A 1 77 ? -5.035 21.236 5.718 1.00 64.81 77 ASP A C 1
ATOM 591 O O . ASP A 1 77 ? -4.411 21.096 4.662 1.00 64.81 77 ASP A O 1
ATOM 595 N N . LEU A 1 78 ? -5.345 20.173 6.468 1.00 69.31 78 LEU A N 1
ATOM 596 C CA . LEU A 1 78 ? -5.000 18.815 6.056 1.00 69.31 78 LEU A CA 1
ATOM 597 C C . LEU A 1 78 ? -6.026 18.290 5.041 1.00 69.31 78 LEU A C 1
ATOM 599 O O . LEU A 1 78 ? -7.226 18.308 5.318 1.00 69.31 78 LEU A O 1
ATOM 603 N N . PRO A 1 79 ? -5.584 17.762 3.884 1.00 76.12 79 PRO A N 1
ATOM 604 C CA . PRO A 1 79 ? -6.501 17.216 2.898 1.00 76.12 79 PRO A CA 1
ATOM 605 C C . PRO A 1 79 ? -7.272 16.032 3.493 1.00 76.12 79 PRO A C 1
ATOM 607 O O . PRO A 1 79 ? -6.688 15.108 4.072 1.00 76.12 79 PRO A O 1
ATOM 610 N N . ASP A 1 80 ? -8.595 16.066 3.338 1.00 82.56 80 ASP A N 1
ATOM 611 C CA . ASP A 1 80 ? -9.463 14.952 3.709 1.00 82.56 80 ASP A CA 1
ATOM 612 C C . ASP A 1 80 ? -9.175 13.706 2.843 1.00 82.56 80 ASP A C 1
ATOM 614 O O . ASP A 1 80 ? -8.618 13.793 1.744 1.00 82.56 80 ASP A O 1
ATOM 618 N N . VAL A 1 81 ? -9.573 12.529 3.332 1.00 83.00 81 VAL A N 1
ATOM 619 C CA . VAL A 1 81 ? -9.408 11.230 2.663 1.00 83.00 81 VAL A CA 1
ATOM 620 C C . VAL A 1 81 ? -10.014 11.239 1.259 1.00 83.00 81 VAL A C 1
ATOM 622 O O . VAL A 1 81 ? -9.437 10.640 0.348 1.00 83.00 81 VAL A O 1
ATOM 625 N N . VAL A 1 82 ? -11.122 11.957 1.040 1.00 86.62 82 VAL A N 1
ATOM 626 C CA . VAL A 1 82 ? -11.722 12.108 -0.295 1.00 86.62 82 VAL A CA 1
ATOM 627 C C . VAL A 1 82 ? -10.782 12.863 -1.237 1.00 86.62 82 VAL A C 1
ATOM 629 O O . VAL A 1 82 ? -10.544 12.418 -2.362 1.00 86.62 82 VAL A O 1
ATOM 632 N N . THR A 1 83 ? -10.194 13.968 -0.776 1.00 88.81 83 THR A N 1
ATOM 633 C CA . THR A 1 83 ? -9.235 14.766 -1.554 1.00 88.81 83 THR A CA 1
ATOM 634 C C . THR A 1 83 ? -7.983 13.960 -1.883 1.00 88.81 83 THR A C 1
ATOM 636 O O . THR A 1 83 ? -7.561 13.933 -3.039 1.00 88.81 83 THR A O 1
ATOM 639 N N . ILE A 1 84 ? -7.425 13.248 -0.898 1.00 84.56 84 ILE A N 1
ATOM 640 C CA . ILE A 1 84 ? -6.262 12.370 -1.097 1.00 84.56 84 ILE A CA 1
ATOM 641 C C . ILE A 1 84 ? -6.589 11.280 -2.124 1.00 84.56 84 ILE A C 1
ATOM 643 O O . ILE A 1 84 ? -5.825 11.071 -3.062 1.00 84.56 84 ILE A O 1
ATOM 647 N N . SER A 1 85 ? -7.743 10.620 -1.996 1.00 86.31 85 SER A N 1
ATOM 648 C CA . SER A 1 85 ? -8.162 9.552 -2.913 1.00 86.31 85 SER A CA 1
ATOM 649 C C . SER A 1 85 ? -8.317 10.055 -4.348 1.00 86.31 85 SER A C 1
ATOM 651 O O . SER A 1 85 ? -7.857 9.401 -5.281 1.00 86.31 85 SER A O 1
ATOM 653 N N . ASN A 1 86 ? -8.913 11.236 -4.533 1.00 89.75 86 ASN A N 1
ATOM 654 C CA . ASN A 1 86 ? -9.064 11.852 -5.851 1.00 89.75 86 ASN A CA 1
ATOM 655 C C . ASN A 1 86 ? -7.714 12.232 -6.473 1.00 89.75 86 ASN A C 1
ATOM 657 O O . ASN A 1 86 ? -7.536 12.064 -7.678 1.00 89.75 86 ASN A O 1
ATOM 661 N N . LEU A 1 87 ? -6.760 12.701 -5.662 1.00 89.69 87 LEU A N 1
ATOM 662 C CA . LEU A 1 87 ? -5.412 13.038 -6.120 1.00 89.69 87 LEU A CA 1
ATOM 663 C C . LEU A 1 87 ? -4.594 11.790 -6.488 1.00 89.69 87 LEU A C 1
ATOM 665 O O . LEU A 1 87 ? -3.865 11.801 -7.476 1.00 89.69 87 LEU A O 1
ATOM 669 N N . LEU A 1 88 ? -4.721 10.712 -5.708 1.00 86.44 88 LEU A N 1
ATOM 670 C CA . LEU A 1 88 ? -4.006 9.456 -5.943 1.00 86.44 88 LEU A CA 1
ATOM 671 C C . LEU A 1 88 ? -4.604 8.634 -7.086 1.00 86.44 88 LEU A C 1
ATOM 673 O O . LEU A 1 88 ? -3.880 7.870 -7.719 1.00 86.44 88 LEU A O 1
ATOM 677 N N . LYS A 1 89 ? -5.901 8.785 -7.370 1.00 89.19 89 LYS A N 1
ATOM 678 C CA . LYS A 1 89 ? -6.608 8.012 -8.395 1.00 89.19 89 LYS A CA 1
ATOM 679 C C . LYS A 1 89 ? -5.894 7.949 -9.757 1.00 89.19 89 LYS A C 1
ATOM 681 O O . LYS A 1 89 ? -5.676 6.828 -10.206 1.00 89.19 89 LYS A O 1
ATOM 686 N N . PRO A 1 90 ? -5.508 9.063 -10.412 1.00 92.12 90 PRO A N 1
ATOM 687 C CA . PRO A 1 90 ? -4.841 8.989 -11.714 1.00 92.12 90 PRO A CA 1
ATOM 688 C C . PRO A 1 90 ? -3.513 8.223 -11.650 1.00 92.12 90 PRO A C 1
ATOM 690 O O . PRO A 1 90 ? -3.236 7.416 -12.530 1.00 92.12 90 PRO A O 1
ATOM 693 N N . LEU A 1 91 ? -2.736 8.399 -10.575 1.00 87.56 91 LEU A N 1
ATOM 694 C CA . LEU A 1 91 ? -1.480 7.669 -10.378 1.00 87.56 91 LEU A CA 1
ATOM 695 C C . LEU A 1 91 ? -1.729 6.168 -10.218 1.00 87.56 91 LEU A C 1
ATOM 697 O O . LEU A 1 91 ? -1.033 5.359 -10.822 1.00 87.56 91 LEU A O 1
ATOM 701 N N . VAL A 1 92 ? -2.726 5.787 -9.416 1.00 86.00 92 VAL A N 1
ATOM 702 C CA . VAL A 1 92 ? -3.097 4.379 -9.227 1.00 86.00 92 VAL A CA 1
ATOM 703 C C . VAL A 1 92 ? -3.598 3.771 -10.537 1.00 86.00 92 VAL A C 1
ATOM 705 O O . VAL A 1 92 ? -3.184 2.665 -10.872 1.00 86.00 92 VAL A O 1
ATOM 708 N N . ASP A 1 93 ? -4.437 4.483 -11.291 1.00 87.94 93 ASP A N 1
ATOM 709 C CA . ASP A 1 93 ? -4.961 4.013 -12.577 1.00 87.94 93 ASP A CA 1
ATOM 710 C C . ASP A 1 93 ? -3.816 3.787 -13.593 1.00 87.94 93 ASP A C 1
ATOM 712 O O . ASP A 1 93 ? -3.770 2.739 -14.236 1.00 87.94 93 ASP A O 1
ATOM 716 N N . GLU A 1 94 ? -2.842 4.702 -13.690 1.00 86.75 94 GLU A N 1
ATOM 717 C CA . GLU A 1 94 ? -1.653 4.535 -14.545 1.00 86.75 94 GLU A CA 1
ATOM 718 C C . GLU A 1 94 ? -0.753 3.379 -14.090 1.00 86.75 94 GLU A C 1
ATOM 720 O O . GLU A 1 94 ? -0.293 2.578 -14.905 1.00 86.75 94 GLU A O 1
ATOM 725 N N . LEU A 1 95 ? -0.523 3.245 -12.783 1.00 84.38 95 LEU A N 1
ATOM 726 C CA . LEU A 1 95 ? 0.282 2.156 -12.228 1.00 84.38 95 LEU A CA 1
ATOM 727 C C . LEU A 1 95 ? -0.362 0.787 -12.460 1.00 84.38 95 LEU A C 1
ATOM 729 O O . LEU A 1 95 ? 0.355 -0.184 -12.688 1.00 84.38 95 LEU A O 1
ATOM 733 N N . LEU A 1 96 ? -1.695 0.703 -12.433 1.00 82.69 96 LEU A N 1
ATOM 734 C CA . LEU A 1 96 ? -2.425 -0.519 -12.766 1.00 82.69 96 LEU A CA 1
ATOM 735 C C . LEU A 1 96 ? -2.270 -0.892 -14.245 1.00 82.69 96 LEU A C 1
ATOM 737 O O . LEU A 1 96 ? -2.143 -2.074 -14.544 1.00 82.69 96 LEU A O 1
ATOM 741 N N . LEU A 1 97 ? -2.211 0.082 -15.161 1.00 83.75 97 LEU A N 1
ATOM 742 C CA . LEU A 1 97 ? -1.898 -0.197 -16.571 1.00 83.75 97 LEU A CA 1
ATOM 743 C C . LEU A 1 97 ? -0.483 -0.757 -16.734 1.00 83.75 97 LEU A C 1
ATOM 745 O O . LEU A 1 97 ? -0.253 -1.641 -17.557 1.00 83.75 97 LEU A O 1
ATOM 749 N N . LEU A 1 98 ? 0.462 -0.251 -15.940 1.00 82.00 98 LEU A N 1
ATOM 750 C CA . LEU A 1 98 ? 1.859 -0.680 -15.959 1.00 82.00 98 LEU A CA 1
ATOM 751 C C . LEU A 1 98 ? 2.127 -1.979 -15.183 1.00 82.00 98 LEU A C 1
ATOM 753 O O . LEU A 1 98 ? 3.249 -2.493 -15.232 1.00 82.00 98 LEU A O 1
ATOM 757 N N . TRP A 1 99 ? 1.128 -2.489 -14.460 1.00 82.00 99 TRP A N 1
ATOM 758 C CA . TRP A 1 99 ? 1.210 -3.752 -13.728 1.00 82.00 99 TRP A CA 1
ATOM 759 C C . TRP A 1 99 ? 1.249 -4.956 -14.671 1.00 82.00 99 TRP A C 1
ATOM 761 O O . TRP A 1 99 ? 1.942 -5.938 -14.399 1.00 82.00 99 TRP A O 1
ATOM 771 N N . ASP A 1 100 ? 0.534 -4.857 -15.791 1.00 80.44 100 ASP A N 1
ATOM 772 C CA . ASP A 1 100 ? 0.578 -5.849 -16.856 1.00 80.44 100 ASP A CA 1
ATOM 773 C C . ASP A 1 100 ? 1.868 -5.718 -17.681 1.00 80.44 100 ASP A C 1
ATOM 775 O O . ASP A 1 100 ? 2.617 -4.740 -17.597 1.00 80.44 100 ASP A O 1
ATOM 779 N N . GLU A 1 101 ? 2.169 -6.737 -18.481 1.00 77.00 101 GLU A N 1
ATOM 780 C CA . GLU A 1 101 ? 3.382 -6.768 -19.290 1.00 77.00 101 GLU A CA 1
ATOM 781 C C . GLU A 1 101 ? 3.319 -5.702 -20.398 1.00 77.00 101 GLU A C 1
ATOM 783 O O . GLU A 1 101 ? 2.574 -5.825 -21.371 1.00 77.00 101 GLU A O 1
ATOM 788 N N . ASN A 1 102 ? 4.116 -4.640 -20.257 1.00 83.31 102 ASN A N 1
ATOM 789 C CA . ASN A 1 102 ? 4.140 -3.530 -21.203 1.00 83.31 102 ASN A CA 1
ATOM 790 C C . ASN A 1 102 ? 5.392 -3.587 -22.072 1.00 83.31 102 ASN A C 1
ATOM 792 O O . ASN A 1 102 ? 6.518 -3.671 -21.581 1.00 83.31 102 ASN A O 1
ATOM 796 N N . LYS A 1 103 ? 5.203 -3.510 -23.390 1.00 89.19 103 LYS A N 1
ATOM 797 C CA . LYS A 1 103 ? 6.301 -3.542 -24.354 1.00 89.19 103 LYS A CA 1
ATOM 798 C C . LYS A 1 103 ? 6.809 -2.131 -24.640 1.00 89.19 103 LYS A C 1
ATOM 800 O O . LYS A 1 103 ? 6.135 -1.346 -25.302 1.00 89.19 103 LYS A O 1
ATOM 805 N N . VAL A 1 104 ? 8.023 -1.829 -24.191 1.00 88.94 104 VAL A N 1
ATOM 806 C CA . VAL A 1 104 ? 8.691 -0.542 -24.407 1.00 88.94 104 VAL A CA 1
ATOM 807 C C . VAL A 1 104 ? 9.704 -0.671 -25.540 1.00 88.94 104 VAL A C 1
ATOM 809 O O . VAL A 1 104 ? 10.614 -1.497 -25.490 1.00 88.94 104 VAL A O 1
ATOM 812 N N . LEU A 1 105 ? 9.559 0.156 -26.575 1.00 90.88 105 LEU A N 1
ATOM 813 C CA . LEU A 1 105 ? 10.520 0.243 -27.673 1.00 90.88 105 LEU A CA 1
ATOM 814 C C . LEU A 1 105 ? 11.641 1.211 -27.292 1.00 90.88 105 LEU A C 1
ATOM 816 O O . LEU A 1 105 ? 11.379 2.320 -26.831 1.00 90.88 105 LEU A O 1
ATOM 820 N N . THR A 1 106 ? 12.891 0.814 -27.514 1.00 90.12 106 THR A N 1
ATOM 821 C CA . THR A 1 106 ? 14.049 1.696 -27.317 1.00 90.12 106 THR A CA 1
ATOM 822 C C . THR A 1 106 ? 14.949 1.647 -28.544 1.00 90.12 106 THR A C 1
ATOM 824 O O . THR A 1 106 ? 14.915 0.679 -29.301 1.00 90.12 106 THR A O 1
ATOM 827 N N . SER A 1 107 ? 15.780 2.670 -28.754 1.00 92.19 107 SER A N 1
ATOM 828 C CA . SER A 1 107 ? 16.717 2.700 -29.889 1.00 92.19 107 SER A CA 1
ATOM 829 C C . SER A 1 107 ? 17.705 1.529 -29.886 1.00 92.19 107 SER A C 1
ATOM 831 O O . SER A 1 107 ? 18.136 1.094 -30.949 1.00 92.19 107 SER A O 1
ATOM 833 N N . LEU A 1 108 ? 18.042 1.011 -28.700 1.00 92.12 108 LEU A N 1
ATOM 834 C CA . LEU A 1 108 ? 18.921 -0.146 -28.522 1.00 92.12 108 LEU A CA 1
ATOM 835 C C . LEU A 1 108 ? 18.186 -1.492 -28.621 1.00 92.12 108 LEU A C 1
ATOM 837 O O . LEU A 1 108 ? 18.850 -2.501 -28.820 1.00 92.12 108 LEU A O 1
ATOM 841 N N . HIS A 1 109 ? 16.854 -1.510 -28.483 1.00 88.75 109 HIS A N 1
ATOM 842 C CA . HIS A 1 109 ? 16.021 -2.722 -28.526 1.00 88.75 109 HIS A CA 1
ATOM 843 C C . HIS A 1 109 ? 14.787 -2.473 -29.418 1.00 88.75 109 HIS A C 1
ATOM 845 O O . HIS A 1 109 ? 13.687 -2.227 -28.902 1.00 88.75 109 HIS A O 1
ATOM 851 N N . PRO A 1 110 ? 14.950 -2.475 -30.758 1.00 90.88 110 PRO A N 1
ATOM 852 C CA . PRO A 1 110 ? 13.868 -2.210 -31.712 1.00 90.88 110 PRO A CA 1
ATOM 853 C C . PRO A 1 110 ? 12.751 -3.259 -31.675 1.00 90.88 110 PRO A C 1
ATOM 855 O O . PRO A 1 110 ? 11.595 -2.958 -31.961 1.00 90.88 110 PRO A O 1
ATOM 858 N N . GLU A 1 111 ? 13.078 -4.493 -31.299 1.00 92.31 111 GLU A N 1
ATOM 859 C CA . GLU A 1 111 ? 12.123 -5.573 -31.054 1.00 92.31 111 GLU A CA 1
ATOM 860 C C . GLU A 1 111 ? 11.308 -5.388 -29.769 1.00 92.31 111 GLU A C 1
ATOM 862 O O . GLU A 1 111 ? 10.328 -6.109 -29.589 1.00 92.31 111 GLU A O 1
ATOM 867 N N . GLY A 1 112 ? 11.656 -4.401 -28.935 1.00 90.06 112 GLY A N 1
ATOM 868 C CA . GLY A 1 112 ? 10.993 -4.022 -27.691 1.00 90.06 112 GLY A CA 1
ATOM 869 C C . GLY A 1 112 ? 11.400 -4.855 -26.480 1.00 90.06 112 GLY A C 1
ATOM 870 O O . GLY A 1 112 ? 11.769 -6.020 -26.591 1.00 90.06 112 GLY A O 1
ATOM 871 N N . TRP A 1 113 ? 11.294 -4.243 -25.304 1.00 89.94 113 TRP A N 1
ATOM 872 C CA . TRP A 1 113 ? 11.573 -4.869 -24.019 1.00 89.94 113 TRP A CA 1
ATOM 873 C C . TRP A 1 113 ? 10.313 -4.896 -23.165 1.00 89.94 113 TRP A C 1
ATOM 875 O O . TRP A 1 113 ? 9.580 -3.909 -23.107 1.00 89.94 113 TRP A O 1
ATOM 885 N N . PHE A 1 114 ? 10.049 -6.029 -22.522 1.00 88.19 114 PHE A N 1
ATOM 886 C CA . PHE A 1 114 ? 8.925 -6.148 -21.607 1.00 88.19 114 PHE A CA 1
ATOM 887 C C . PHE A 1 114 ? 9.310 -5.581 -20.247 1.00 88.19 114 PHE A C 1
ATOM 889 O O . PHE A 1 114 ? 10.292 -6.001 -19.634 1.00 88.19 114 PHE A O 1
ATOM 896 N N . VAL A 1 115 ? 8.536 -4.602 -19.797 1.00 83.50 115 VAL A N 1
ATOM 897 C CA . VAL A 1 115 ? 8.694 -3.947 -18.505 1.00 83.50 115 VAL A CA 1
ATOM 898 C C . VAL A 1 115 ? 7.425 -4.195 -17.704 1.00 83.50 115 VAL A C 1
ATOM 900 O O . VAL A 1 115 ? 6.316 -4.061 -18.217 1.00 83.50 115 VAL A O 1
ATOM 903 N N . PHE A 1 116 ? 7.606 -4.555 -16.440 1.00 80.94 116 PHE A N 1
ATOM 904 C CA . PHE A 1 116 ? 6.543 -4.635 -15.450 1.00 80.94 116 PHE A CA 1
ATOM 905 C C . PHE A 1 116 ? 6.827 -3.598 -14.366 1.00 80.94 116 PHE A C 1
ATOM 907 O O . PHE A 1 116 ? 7.950 -3.502 -13.864 1.00 80.94 116 PHE A O 1
ATOM 914 N N . THR A 1 117 ? 5.813 -2.824 -13.994 1.00 78.25 117 THR A N 1
ATOM 915 C CA . THR A 1 117 ? 5.892 -1.897 -12.864 1.00 78.25 117 THR A CA 1
ATOM 916 C C . THR A 1 117 ? 5.093 -2.482 -11.717 1.00 78.25 117 THR A C 1
ATOM 918 O O . THR A 1 117 ? 3.884 -2.654 -11.810 1.00 78.25 117 THR A O 1
ATOM 921 N N . GLN A 1 118 ? 5.766 -2.782 -10.610 1.00 71.31 118 GLN A N 1
ATOM 922 C CA . GLN A 1 118 ? 5.085 -3.169 -9.382 1.00 71.31 118 GLN A CA 1
ATOM 923 C C . GLN A 1 118 ? 5.011 -1.966 -8.453 1.00 71.31 118 GLN A C 1
ATOM 925 O O . GLN A 1 118 ? 6.028 -1.339 -8.148 1.00 71.31 118 GLN A O 1
ATOM 930 N N . LEU A 1 119 ? 3.811 -1.671 -7.963 1.00 70.31 119 LEU A N 1
ATOM 931 C CA . LEU A 1 119 ? 3.642 -0.739 -6.863 1.00 70.31 119 LEU A CA 1
ATOM 932 C C . LEU A 1 119 ? 4.189 -1.387 -5.584 1.00 70.31 119 LEU A C 1
ATOM 934 O O . LEU A 1 119 ? 3.646 -2.377 -5.089 1.00 70.31 119 LEU A O 1
ATOM 938 N N . LEU A 1 120 ? 5.297 -0.850 -5.072 1.00 63.31 120 LEU A N 1
ATOM 939 C CA . LEU A 1 120 ? 5.865 -1.280 -3.795 1.00 63.31 120 LEU A CA 1
ATOM 940 C C . LEU A 1 120 ? 4.939 -0.890 -2.623 1.00 63.31 120 LEU A C 1
ATOM 942 O O . LEU A 1 120 ? 4.110 0.012 -2.768 1.00 63.31 120 LEU A O 1
ATOM 946 N N . PRO A 1 121 ? 5.059 -1.557 -1.457 1.00 63.44 121 PRO A N 1
ATOM 947 C CA . PRO A 1 121 ? 4.155 -1.345 -0.336 1.00 63.44 121 PRO A CA 1
ATOM 948 C C . PRO A 1 121 ? 4.173 0.112 0.110 1.00 63.44 121 PRO A C 1
ATOM 950 O O . PRO A 1 121 ? 5.224 0.745 0.151 1.00 63.44 121 PRO A O 1
ATOM 953 N N . LEU A 1 122 ? 2.993 0.603 0.473 1.00 72.19 122 LEU A N 1
ATOM 954 C CA . LEU A 1 122 ? 2.771 1.957 0.950 1.00 72.19 122 LEU A CA 1
ATOM 955 C C . LEU A 1 122 ? 3.761 2.321 2.070 1.00 72.19 122 LEU A C 1
ATOM 957 O O . LEU A 1 122 ? 3.693 1.774 3.174 1.00 72.19 122 LEU A O 1
ATOM 961 N N . VAL A 1 123 ? 4.684 3.237 1.769 1.00 78.06 123 VAL A N 1
ATOM 962 C CA . VAL A 1 123 ? 5.649 3.777 2.729 1.00 78.06 123 VAL A CA 1
ATOM 963 C C . VAL A 1 123 ? 5.132 5.121 3.213 1.00 78.06 123 VAL A C 1
ATOM 965 O O . VAL A 1 123 ? 4.989 6.062 2.440 1.00 78.06 123 VAL A O 1
ATOM 968 N N . GLY A 1 124 ? 4.858 5.202 4.505 1.00 81.56 124 GLY A N 1
ATOM 969 C CA . GLY A 1 124 ? 4.440 6.420 5.177 1.00 81.56 124 GLY A CA 1
ATOM 970 C C . GLY A 1 124 ? 4.499 6.218 6.682 1.00 81.56 124 GLY A C 1
ATOM 971 O O . GLY A 1 124 ? 4.742 5.106 7.160 1.00 81.56 124 GLY A O 1
ATOM 972 N N . ASP A 1 125 ? 4.270 7.285 7.438 1.00 86.81 125 ASP A N 1
ATOM 973 C CA . ASP A 1 125 ? 3.942 7.122 8.849 1.00 86.81 125 ASP A CA 1
ATOM 974 C C . ASP A 1 125 ? 2.604 6.365 9.008 1.00 86.81 125 ASP A C 1
ATOM 976 O O . ASP A 1 125 ? 1.858 6.145 8.046 1.00 86.81 125 ASP A O 1
ATOM 980 N N . ASN A 1 126 ? 2.288 5.929 10.231 1.00 83.12 126 ASN A N 1
ATOM 981 C CA . ASN A 1 126 ? 1.050 5.180 10.465 1.00 83.12 126 ASN A CA 1
ATOM 982 C C . ASN A 1 126 ? -0.200 5.987 10.086 1.00 83.12 126 ASN A C 1
ATOM 984 O O . ASN A 1 126 ? -1.166 5.398 9.615 1.00 83.12 126 ASN A O 1
ATOM 988 N N . VAL A 1 127 ? -0.196 7.313 10.247 1.00 84.31 127 VAL A N 1
ATOM 989 C CA . VAL A 1 127 ? -1.373 8.145 9.958 1.00 84.31 127 VAL A CA 1
ATOM 990 C C . VAL A 1 127 ? -1.643 8.176 8.455 1.00 84.31 127 VAL A C 1
ATOM 992 O O . VAL A 1 127 ? -2.773 7.936 8.028 1.00 84.31 127 VAL A O 1
ATOM 995 N N . ALA A 1 128 ? -0.609 8.404 7.646 1.00 83.81 128 ALA A N 1
ATOM 996 C CA . ALA A 1 128 ? -0.681 8.366 6.193 1.00 83.81 128 ALA A CA 1
ATOM 997 C C . ALA A 1 128 ? -1.091 6.976 5.691 1.00 83.81 128 ALA A C 1
ATOM 999 O O . ALA A 1 128 ? -1.958 6.863 4.818 1.00 83.81 128 ALA A O 1
ATOM 1000 N N . ILE A 1 129 ? -0.533 5.910 6.281 1.00 85.94 129 ILE A N 1
ATOM 1001 C CA . ILE A 1 129 ? -0.902 4.535 5.930 1.00 85.94 129 ILE A CA 1
ATOM 1002 C C . ILE A 1 129 ? -2.372 4.264 6.236 1.00 85.94 129 ILE A C 1
ATOM 1004 O O . ILE A 1 129 ? -3.086 3.726 5.392 1.00 85.94 129 ILE A O 1
ATOM 1008 N N . HIS A 1 130 ? -2.849 4.666 7.411 1.00 86.19 130 HIS A N 1
ATOM 1009 C CA . HIS A 1 130 ? -4.227 4.416 7.815 1.00 86.19 130 HIS A CA 1
ATOM 1010 C C . HIS A 1 130 ? -5.219 5.146 6.910 1.00 86.19 130 HIS A C 1
ATOM 1012 O O . HIS A 1 130 ? -6.176 4.530 6.444 1.00 86.19 130 HIS A O 1
ATOM 1018 N N . LYS A 1 131 ? -4.942 6.411 6.568 1.00 84.50 131 LYS A N 1
ATOM 1019 C CA . LYS A 1 131 ? -5.773 7.188 5.637 1.00 84.50 131 LYS A CA 1
ATOM 1020 C C . LYS A 1 131 ? -5.782 6.613 4.219 1.00 84.50 131 LYS A C 1
ATOM 1022 O O . LYS A 1 131 ? -6.825 6.613 3.578 1.00 84.50 131 LYS A O 1
ATOM 1027 N N . THR A 1 132 ? -4.644 6.119 3.734 1.00 83.12 132 THR A N 1
ATOM 1028 C CA . THR A 1 132 ? -4.518 5.652 2.342 1.00 83.12 132 THR A CA 1
ATOM 1029 C C . THR A 1 132 ? -5.034 4.222 2.148 1.00 83.12 132 THR A C 1
ATOM 1031 O O . THR A 1 132 ? -5.615 3.919 1.113 1.00 83.12 132 THR A O 1
ATOM 1034 N N . VAL A 1 133 ? -4.837 3.330 3.128 1.00 82.62 133 VAL A N 1
ATOM 1035 C CA . VAL A 1 133 ? -5.284 1.919 3.055 1.00 82.62 133 VAL A CA 1
ATOM 1036 C C . VAL A 1 133 ? -6.704 1.738 3.601 1.00 82.62 133 VAL A C 1
ATOM 1038 O O . VAL A 1 133 ? -7.323 0.703 3.368 1.00 82.62 133 VAL A O 1
ATOM 1041 N N . GLY A 1 134 ? -7.234 2.732 4.318 1.00 83.00 134 GLY A N 1
ATOM 1042 C CA . GLY A 1 134 ? -8.540 2.642 4.968 1.00 83.00 134 GLY A CA 1
ATOM 1043 C C . GLY A 1 134 ? -8.505 1.837 6.268 1.00 83.00 134 GLY A C 1
ATOM 1044 O O . GLY A 1 134 ? -9.467 1.147 6.590 1.00 83.00 134 GLY A O 1
ATOM 1045 N N . PHE A 1 135 ? -7.397 1.890 7.016 1.00 87.50 135 PHE A N 1
ATOM 1046 C CA . PHE A 1 135 ? -7.385 1.365 8.383 1.00 87.50 135 PHE A CA 1
ATOM 1047 C C . PHE A 1 135 ? -8.026 2.359 9.351 1.00 87.50 135 PHE A C 1
ATOM 1049 O O . PHE A 1 135 ? -8.030 3.568 9.119 1.00 87.50 135 PHE A O 1
ATOM 1056 N N . GLY A 1 136 ? -8.553 1.832 10.458 1.00 83.81 136 GLY A N 1
ATOM 1057 C CA . GLY A 1 136 ? -9.141 2.648 11.517 1.00 83.81 136 GLY A CA 1
ATOM 1058 C C . GLY A 1 136 ? -8.149 3.667 12.083 1.00 83.81 136 GLY A C 1
ATOM 1059 O O . GLY A 1 136 ? -6.936 3.493 11.990 1.00 83.81 136 GLY A O 1
ATOM 1060 N N . SER A 1 137 ? -8.654 4.752 12.665 1.00 81.50 137 SER A N 1
ATOM 1061 C CA . SER A 1 137 ? -7.820 5.815 13.236 1.00 81.50 137 SER A CA 1
ATOM 1062 C C . SER A 1 137 ? -6.993 5.326 14.441 1.00 81.50 137 SER A C 1
ATOM 1064 O O . SER A 1 137 ? -7.038 4.162 14.838 1.00 81.50 137 SER A O 1
ATOM 1066 N N . HIS A 1 138 ? -6.249 6.233 15.075 1.00 78.06 138 HIS A N 1
ATOM 1067 C CA . HIS A 1 138 ? -5.487 5.936 16.290 1.00 78.06 138 HIS A CA 1
ATOM 1068 C C . HIS A 1 138 ? -6.346 5.402 17.457 1.00 78.06 138 HIS A C 1
ATOM 1070 O O . HIS A 1 138 ? -5.798 4.796 18.373 1.00 78.06 138 HIS A O 1
ATOM 1076 N N . SER A 1 139 ? -7.669 5.615 17.435 1.00 83.44 139 SER A N 1
ATOM 1077 C CA . SER A 1 139 ? -8.605 5.118 18.450 1.00 83.44 139 SER A CA 1
ATOM 1078 C C . SER A 1 139 ? -9.211 3.748 18.119 1.00 83.44 139 SER A C 1
ATOM 1080 O O . SER A 1 139 ? -10.004 3.225 18.902 1.00 83.44 139 SER A O 1
ATOM 1082 N N . ALA A 1 140 ? -8.852 3.146 16.981 1.00 86.62 140 ALA A N 1
ATOM 1083 C CA . ALA A 1 140 ? -9.323 1.819 16.608 1.00 86.62 140 ALA A CA 1
ATOM 1084 C C . ALA A 1 140 ? -8.767 0.733 17.542 1.00 86.62 140 ALA A C 1
ATOM 1086 O O . ALA A 1 140 ? -7.656 0.840 18.059 1.00 86.62 140 ALA A O 1
ATOM 1087 N N . GLN A 1 141 ? -9.502 -0.374 17.696 1.00 90.12 141 GLN A N 1
ATOM 1088 C CA . GL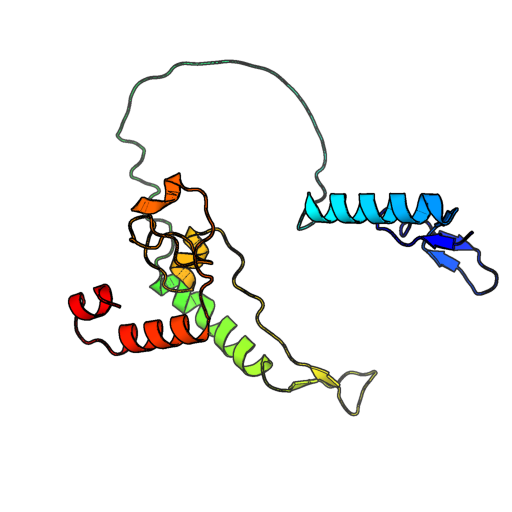N A 1 141 ? -9.022 -1.516 18.484 1.00 90.12 141 GLN A CA 1
ATOM 1089 C C . GLN A 1 141 ? -7.716 -2.083 17.913 1.00 90.12 141 GLN A C 1
ATOM 1091 O O . GLN A 1 141 ? -6.849 -2.490 18.679 1.00 90.12 141 GLN A O 1
ATOM 1096 N N . GLN A 1 142 ? -7.543 -2.073 16.587 1.00 89.75 142 GLN A N 1
ATOM 1097 C CA . GLN A 1 142 ? -6.312 -2.495 15.919 1.00 89.75 142 GLN A CA 1
ATOM 1098 C C . GLN A 1 142 ? -5.545 -1.294 15.355 1.00 89.75 142 GLN A C 1
ATOM 1100 O O . GLN A 1 142 ? -5.819 -0.835 14.249 1.00 89.75 142 GLN A O 1
ATOM 1105 N N . ILE A 1 143 ? -4.546 -0.823 16.099 1.00 87.69 143 ILE A N 1
ATOM 1106 C CA . ILE A 1 143 ? -3.822 0.425 15.793 1.00 87.69 143 ILE A CA 1
ATOM 1107 C C . ILE A 1 143 ? -2.602 0.261 14.883 1.00 87.69 143 ILE A C 1
ATOM 1109 O O . ILE A 1 143 ? -2.078 1.237 14.365 1.00 87.69 143 ILE A O 1
ATOM 1113 N N . CYS A 1 144 ? -2.064 -0.949 14.748 1.00 88.31 144 CYS A N 1
ATOM 1114 C CA . CYS A 1 144 ? -0.885 -1.172 13.914 1.00 88.31 144 CYS A CA 1
ATOM 1115 C C . CYS A 1 144 ? -1.330 -1.272 12.457 1.00 88.31 144 CYS A C 1
ATOM 1117 O O . CYS A 1 144 ? -2.373 -1.868 12.228 1.00 88.31 144 CYS A O 1
ATOM 1119 N N . ALA A 1 145 ? -0.540 -0.814 11.481 1.00 87.75 145 ALA A N 1
ATOM 1120 C CA . ALA A 1 145 ? -0.797 -1.048 10.054 1.00 87.75 145 ALA A CA 1
ATOM 1121 C C . ALA A 1 145 ? -0.332 -2.436 9.556 1.00 87.75 145 ALA A C 1
ATOM 1123 O O . ALA A 1 145 ? -0.900 -3.005 8.623 1.00 87.75 145 ALA A O 1
ATOM 1124 N N . TRP A 1 146 ? 0.664 -3.039 10.210 1.00 88.44 146 TRP A N 1
ATOM 1125 C CA . TRP A 1 146 ? 1.294 -4.285 9.745 1.00 88.44 146 TRP A CA 1
ATOM 1126 C C . TRP A 1 146 ? 0.744 -5.564 10.381 1.00 88.44 146 TRP A C 1
ATOM 1128 O O . TRP A 1 146 ? 0.852 -6.644 9.794 1.00 88.44 146 TRP A O 1
ATOM 1138 N N . CYS A 1 147 ? 0.183 -5.477 11.585 1.00 90.81 147 CYS A N 1
ATOM 1139 C CA . CYS A 1 147 ? -0.287 -6.638 12.336 1.00 90.81 147 CYS A CA 1
ATOM 1140 C C . CYS A 1 147 ? -1.604 -6.361 13.062 1.00 90.81 147 CYS A C 1
ATOM 1142 O O . CYS A 1 147 ? -2.003 -5.213 13.238 1.00 90.81 147 CYS A O 1
ATOM 1144 N N . LYS A 1 148 ? -2.259 -7.430 13.512 1.00 91.50 148 LYS A N 1
ATOM 1145 C CA . LYS A 1 148 ? -3.529 -7.411 14.248 1.00 91.50 148 LYS A CA 1
ATOM 1146 C C . LYS A 1 148 ? -3.322 -7.243 15.762 1.00 91.50 148 LYS A C 1
ATOM 1148 O O . LYS A 1 148 ? -3.971 -7.917 16.550 1.00 91.50 148 LYS A O 1
ATOM 1153 N N . ALA A 1 149 ? -2.352 -6.425 16.174 1.00 92.00 149 ALA A N 1
ATOM 1154 C CA . ALA A 1 149 ? -2.158 -6.117 17.590 1.00 92.00 149 ALA A CA 1
ATOM 1155 C C . ALA A 1 149 ? -3.288 -5.207 18.088 1.00 92.00 149 ALA A C 1
ATOM 1157 O O . ALA A 1 149 ? -3.650 -4.246 17.404 1.00 92.00 149 ALA A O 1
ATOM 1158 N N . GLU A 1 150 ? -3.817 -5.508 19.272 1.00 91.81 150 GLU A N 1
ATOM 1159 C CA . GLU A 1 150 ? -4.882 -4.721 19.890 1.00 91.81 150 GLU A CA 1
ATOM 1160 C C . GLU A 1 150 ? -4.326 -3.599 20.771 1.00 91.81 150 GLU A C 1
ATOM 1162 O O . GLU A 1 150 ? -3.300 -3.766 21.433 1.00 91.81 150 GLU A O 1
ATOM 1167 N N . ALA A 1 151 ? -5.026 -2.465 20.815 1.00 90.94 151 ALA A N 1
ATOM 1168 C CA . ALA A 1 151 ? -4.668 -1.312 21.639 1.00 90.94 151 ALA A CA 1
ATOM 1169 C C . ALA A 1 151 ? -4.581 -1.666 23.135 1.00 90.94 151 ALA A C 1
ATOM 1171 O O . ALA A 1 151 ? -3.663 -1.226 23.826 1.00 90.94 151 ALA A O 1
ATOM 1172 N N . SER A 1 152 ? -5.484 -2.526 23.620 1.00 93.62 152 SER A N 1
ATOM 1173 C CA . SER A 1 152 ? -5.492 -3.075 24.988 1.00 93.62 152 SER A CA 1
ATOM 1174 C C . SER A 1 152 ? -4.212 -3.851 25.329 1.00 93.62 152 SER A C 1
ATOM 1176 O O . SER A 1 152 ? -3.759 -3.874 26.474 1.00 93.62 152 SER A O 1
ATOM 1178 N N . GLU A 1 153 ? -3.586 -4.448 24.319 1.00 91.50 153 GLU A N 1
ATOM 1179 C CA . GLU A 1 153 ? -2.444 -5.351 24.441 1.00 91.50 153 GLU A CA 1
ATOM 1180 C C . GLU A 1 153 ? -1.106 -4.686 24.097 1.00 91.50 153 GLU A C 1
ATOM 1182 O O . GLU A 1 153 ? -0.051 -5.323 24.161 1.00 91.50 153 GLU A O 1
ATOM 1187 N N . LEU A 1 154 ? -1.120 -3.387 23.780 1.00 88.94 154 LEU A N 1
ATOM 1188 C CA . LEU A 1 154 ? 0.060 -2.646 23.335 1.00 88.94 154 LEU A CA 1
ATOM 1189 C C . LEU A 1 154 ? 1.203 -2.673 24.361 1.00 88.94 154 LEU A C 1
ATOM 1191 O O . LEU A 1 154 ? 2.374 -2.766 23.991 1.00 88.94 154 LEU A O 1
ATOM 1195 N N . HIS A 1 155 ? 0.862 -2.681 25.653 1.00 92.88 155 HIS A N 1
ATOM 1196 C CA . HIS A 1 155 ? 1.811 -2.771 26.767 1.00 92.88 155 HIS A CA 1
ATOM 1197 C C . HIS A 1 155 ? 2.699 -4.027 26.716 1.00 92.88 155 HIS A C 1
ATOM 1199 O O . HIS A 1 155 ? 3.790 -4.031 27.281 1.00 92.88 155 HIS A O 1
ATOM 1205 N N . LYS A 1 156 ? 2.268 -5.094 26.026 1.00 92.75 156 LYS A N 1
ATOM 1206 C CA . LYS A 1 156 ? 3.057 -6.324 25.875 1.00 92.75 156 LYS A CA 1
ATOM 1207 C C . LYS A 1 156 ? 4.234 -6.158 24.916 1.00 92.75 156 LYS A C 1
ATOM 1209 O O . LYS A 1 156 ? 5.101 -7.028 24.911 1.00 92.75 156 LYS A O 1
ATOM 1214 N N . MET A 1 157 ? 4.253 -5.094 24.103 1.00 91.25 157 MET A N 1
ATOM 1215 C CA . MET A 1 157 ? 5.294 -4.810 23.104 1.00 91.25 157 MET A CA 1
ATOM 1216 C C . MET A 1 157 ? 5.595 -6.015 22.196 1.00 91.25 157 MET A C 1
ATOM 1218 O O . MET A 1 157 ? 6.742 -6.310 21.864 1.00 91.25 157 MET A O 1
ATOM 1222 N N . LYS A 1 158 ? 4.545 -6.748 21.810 1.00 91.81 158 LYS A N 1
ATOM 1223 C CA . LYS A 1 158 ? 4.637 -7.919 20.932 1.00 91.81 158 LYS A CA 1
ATOM 1224 C C . LYS A 1 158 ? 4.003 -7.613 19.588 1.00 91.81 158 LYS A C 1
ATOM 1226 O O . LYS A 1 158 ? 2.924 -7.033 19.513 1.00 91.81 15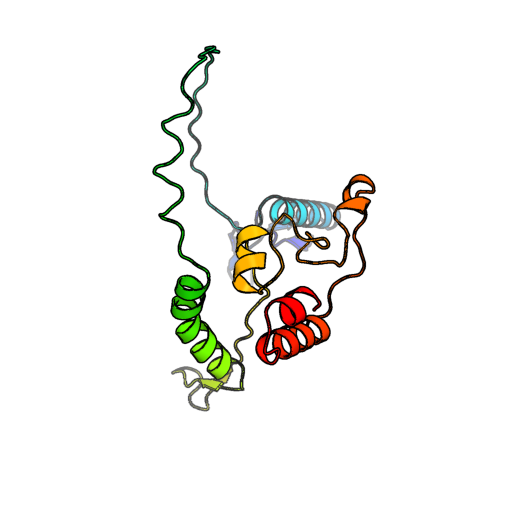8 LYS A O 1
ATOM 1231 N N . VAL A 1 159 ? 4.664 -8.060 18.526 1.00 91.06 159 VAL A N 1
ATOM 1232 C CA . VAL A 1 159 ? 4.085 -8.033 17.183 1.00 91.06 159 VAL A CA 1
ATOM 1233 C C . VAL A 1 159 ? 2.957 -9.061 17.133 1.00 91.06 159 VAL A C 1
ATOM 1235 O O . VAL A 1 159 ? 3.157 -10.225 17.481 1.00 91.06 159 VAL A O 1
ATOM 1238 N N . GLY A 1 160 ? 1.76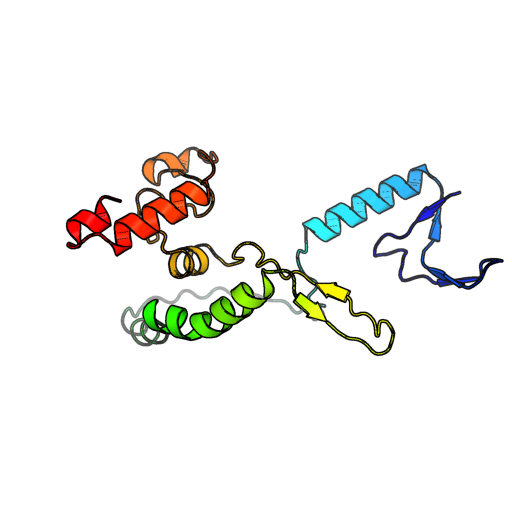6 -8.618 16.732 1.00 90.69 160 GLY A N 1
ATOM 1239 C CA . GLY A 1 160 ? 0.614 -9.491 16.538 1.00 90.69 160 GLY A CA 1
ATOM 1240 C C . GLY A 1 160 ? 0.728 -10.339 15.270 1.00 90.69 160 GLY A C 1
ATOM 1241 O O . GLY A 1 160 ? 1.729 -10.318 14.551 1.00 90.69 160 GLY A O 1
ATOM 1242 N N . ILE A 1 161 ? -0.348 -11.052 14.946 1.00 93.62 161 ILE A N 1
ATOM 1243 C CA . ILE A 1 161 ? -0.445 -11.796 13.685 1.00 93.62 161 ILE A CA 1
ATOM 1244 C C . ILE A 1 161 ? -0.358 -10.803 12.520 1.00 93.62 161 ILE A C 1
ATOM 1246 O O . ILE A 1 161 ? -1.063 -9.790 12.507 1.00 93.62 161 ILE A O 1
ATOM 1250 N N . ARG A 1 162 ? 0.524 -11.067 11.551 1.00 93.31 162 ARG A N 1
ATOM 1251 C CA . ARG A 1 162 ? 0.718 -10.187 10.392 1.00 93.31 162 ARG A CA 1
ATOM 1252 C C . ARG A 1 162 ? -0.560 -10.124 9.558 1.00 93.31 162 ARG A C 1
ATOM 1254 O O . ARG A 1 162 ? -1.217 -11.145 9.362 1.00 93.31 162 ARG A O 1
ATOM 1261 N N . ARG A 1 163 ? -0.914 -8.935 9.066 1.00 90.12 163 ARG A N 1
ATOM 1262 C CA . ARG A 1 163 ? -2.059 -8.813 8.159 1.00 90.12 163 ARG A CA 1
ATOM 1263 C C . ARG A 1 163 ? -1.759 -9.450 6.808 1.00 90.12 163 ARG A C 1
ATOM 1265 O O . ARG A 1 163 ? -0.631 -9.396 6.320 1.00 90.12 163 ARG A O 1
ATOM 1272 N N . ASN A 1 164 ? -2.798 -10.018 6.211 1.00 89.75 164 ASN A N 1
ATOM 1273 C CA . ASN A 1 164 ? -2.777 -10.569 4.868 1.00 89.75 164 ASN A CA 1
ATOM 1274 C C . ASN A 1 164 ? -3.468 -9.583 3.915 1.00 89.75 164 ASN A C 1
ATOM 1276 O O . ASN A 1 164 ? -4.582 -9.143 4.192 1.00 89.75 164 ASN A O 1
ATOM 1280 N N . GLY A 1 165 ? -2.820 -9.253 2.794 1.00 85.81 165 GLY A N 1
ATOM 1281 C CA . GLY A 1 165 ? -3.393 -8.365 1.779 1.00 85.81 165 GLY A CA 1
ATOM 1282 C C . GLY A 1 165 ? -4.746 -8.856 1.257 1.00 85.81 165 GLY A C 1
ATOM 1283 O O . GLY A 1 165 ? -5.655 -8.051 1.090 1.00 85.81 165 GLY A O 1
ATOM 1284 N N . PHE A 1 166 ? -4.927 -10.169 1.090 1.00 89.06 166 PHE A N 1
ATOM 1285 C CA . PHE A 1 166 ? -6.201 -10.743 0.651 1.00 89.06 166 PHE A CA 1
ATOM 1286 C C . PHE A 1 166 ? -7.340 -10.435 1.632 1.00 89.06 166 PHE A C 1
ATOM 1288 O O . PHE A 1 166 ? -8.400 -9.974 1.217 1.00 89.06 166 PHE A O 1
ATOM 1295 N N . GLU A 1 167 ? -7.100 -10.630 2.931 1.00 91.00 167 GLU A N 1
ATOM 1296 C CA . GLU A 1 167 ? -8.083 -10.342 3.982 1.00 91.00 167 GLU A CA 1
ATOM 1297 C C . GLU A 1 167 ? -8.409 -8.847 4.044 1.00 91.00 167 GLU A C 1
ATOM 1299 O O . GLU A 1 167 ? -9.572 -8.480 4.183 1.00 91.00 167 GLU A O 1
ATOM 1304 N N . ILE A 1 168 ? -7.394 -7.984 3.893 1.00 89.06 168 ILE A N 1
ATOM 1305 C CA . ILE A 1 168 ? -7.577 -6.527 3.856 1.00 89.06 168 ILE A CA 1
ATOM 1306 C C . ILE A 1 168 ? -8.462 -6.133 2.667 1.00 89.06 168 ILE A C 1
ATOM 1308 O O . ILE A 1 168 ? -9.427 -5.393 2.837 1.00 89.06 168 ILE A O 1
ATOM 1312 N N . HIS A 1 169 ? -8.178 -6.656 1.471 1.00 88.88 169 HIS A N 1
ATOM 1313 C CA . HIS A 1 169 ? -8.987 -6.382 0.283 1.00 88.88 169 HIS A CA 1
ATOM 1314 C C . HIS A 1 169 ? -10.419 -6.904 0.421 1.00 88.88 169 HIS A C 1
ATOM 1316 O O . HIS A 1 169 ? -11.361 -6.250 -0.024 1.00 88.88 169 HIS A O 1
ATOM 1322 N N . GLU A 1 170 ? -10.606 -8.078 1.024 1.00 93.00 170 GLU A N 1
ATOM 1323 C CA . GLU A 1 170 ? -11.935 -8.626 1.267 1.00 93.00 170 GLU A CA 1
ATOM 1324 C C . GLU A 1 170 ? -12.731 -7.776 2.266 1.00 93.00 170 GLU A C 1
ATOM 1326 O O . GLU A 1 170 ? -13.895 -7.476 2.001 1.00 93.00 170 GLU A O 1
ATOM 1331 N N . ALA A 1 171 ? -12.107 -7.342 3.364 1.00 90.81 171 ALA A N 1
ATOM 1332 C CA . ALA A 1 171 ? -12.717 -6.439 4.336 1.00 90.81 171 ALA A CA 1
ATOM 1333 C C . ALA A 1 171 ? -13.096 -5.096 3.694 1.00 90.81 171 ALA A C 1
ATOM 1335 O O . ALA A 1 171 ? -14.235 -4.657 3.827 1.00 90.81 171 ALA A O 1
ATOM 1336 N N . ALA A 1 172 ? -12.201 -4.497 2.902 1.00 90.31 172 ALA A N 1
ATOM 1337 C CA . ALA A 1 172 ? -12.477 -3.251 2.189 1.00 90.31 172 ALA A CA 1
ATOM 1338 C C . ALA A 1 172 ? -13.662 -3.377 1.212 1.00 90.31 172 ALA A C 1
ATOM 1340 O O . ALA A 1 172 ? -14.493 -2.473 1.128 1.00 90.31 172 ALA A O 1
ATOM 1341 N N . ARG A 1 173 ? -13.788 -4.512 0.504 1.00 92.44 173 ARG A N 1
ATOM 1342 C CA . ARG A 1 173 ? -14.965 -4.789 -0.341 1.00 92.44 173 ARG A CA 1
ATOM 1343 C C . ARG A 1 173 ? -16.244 -4.869 0.486 1.00 92.44 173 ARG A C 1
ATOM 1345 O O . ARG A 1 173 ? -17.198 -4.170 0.173 1.00 92.44 173 ARG A O 1
ATOM 1352 N N . LYS A 1 174 ? -16.242 -5.648 1.573 1.00 93.88 174 LYS A N 1
ATOM 1353 C CA . LYS A 1 174 ? -17.404 -5.757 2.472 1.00 93.88 174 LYS A CA 1
ATOM 1354 C C . LYS A 1 174 ? -17.809 -4.395 3.036 1.00 93.88 174 LYS A C 1
ATOM 1356 O O . LYS A 1 174 ? -18.996 -4.105 3.101 1.00 93.88 174 LYS A O 1
ATOM 1361 N N . TRP A 1 175 ? -16.837 -3.560 3.408 1.00 91.88 175 TRP A N 1
ATOM 1362 C CA . TRP A 1 175 ? -17.078 -2.213 3.925 1.00 91.88 175 TRP A CA 1
ATOM 1363 C C . TRP A 1 175 ? -17.727 -1.313 2.870 1.00 91.88 175 TRP A C 1
ATOM 1365 O O . TRP A 1 175 ? -18.703 -0.619 3.153 1.00 91.88 175 TRP A O 1
ATOM 1375 N N . LYS A 1 176 ? -17.235 -1.374 1.627 1.00 90.06 176 LYS A N 1
ATOM 1376 C CA . LYS A 1 176 ? -17.798 -0.630 0.494 1.00 90.06 176 LYS A CA 1
ATOM 1377 C C . LYS A 1 176 ? -19.223 -1.077 0.152 1.00 90.06 176 LYS A C 1
ATOM 1379 O O . LYS A 1 176 ? -20.057 -0.236 -0.170 1.00 90.06 176 LYS A O 1
ATOM 1384 N N . ASP A 1 177 ? -19.487 -2.379 0.218 1.00 94.25 177 ASP A N 1
ATOM 1385 C CA . ASP A 1 177 ? -20.787 -2.967 -0.120 1.00 94.25 177 ASP A CA 1
ATOM 1386 C C . ASP A 1 177 ? -21.809 -2.842 1.030 1.00 94.25 177 ASP A C 1
ATOM 1388 O O . ASP A 1 177 ? -23.009 -3.033 0.830 1.00 94.25 177 ASP A O 1
ATOM 1392 N N . ALA A 1 178 ? -21.363 -2.506 2.244 1.00 94.31 178 ALA A N 1
ATOM 1393 C CA . ALA A 1 178 ? -22.233 -2.311 3.393 1.00 94.31 178 ALA A CA 1
ATOM 1394 C C . ALA A 1 178 ? -23.076 -1.030 3.257 1.00 94.31 178 ALA A C 1
ATOM 1396 O O . ALA A 1 178 ? -22.571 0.067 3.041 1.00 94.31 178 ALA A O 1
ATOM 1397 N N . HIS A 1 179 ? -24.389 -1.161 3.461 1.00 92.31 179 HIS A N 1
ATOM 1398 C CA . HIS A 1 179 ? -25.346 -0.061 3.278 1.00 92.31 179 HIS A CA 1
ATOM 1399 C C . HIS A 1 179 ? -25.575 0.813 4.522 1.00 92.31 179 HIS A C 1
ATOM 1401 O O . HIS A 1 179 ? -26.363 1.754 4.470 1.00 92.31 179 HIS A O 1
ATOM 1407 N N . THR A 1 180 ? -24.945 0.499 5.659 1.00 93.69 180 THR A N 1
ATOM 1408 C CA . THR A 1 180 ? -25.122 1.259 6.907 1.00 93.69 180 THR A CA 1
ATOM 1409 C C . THR A 1 180 ? -23.784 1.492 7.594 1.00 93.69 180 THR A C 1
ATOM 1411 O O . THR A 1 180 ? -22.929 0.607 7.582 1.00 93.69 180 THR A O 1
ATOM 1414 N N . LEU A 1 181 ? -23.639 2.642 8.261 1.00 88.12 181 LEU A N 1
ATOM 1415 C CA . LEU A 1 181 ? -22.441 2.973 9.046 1.00 88.12 181 LEU A CA 1
ATOM 1416 C C . LEU A 1 181 ? -22.160 1.918 10.124 1.00 88.12 181 LEU A C 1
ATOM 1418 O O . LEU A 1 181 ? -21.032 1.484 10.295 1.00 88.12 181 LEU A O 1
ATOM 1422 N N . LYS A 1 182 ? -23.207 1.409 10.778 1.00 90.88 182 LYS A N 1
ATOM 1423 C CA . LYS A 1 182 ? -23.069 0.355 11.788 1.00 90.88 182 LYS A CA 1
ATOM 1424 C C . LYS A 1 182 ? -22.521 -0.956 11.210 1.00 90.88 182 LYS A C 1
ATOM 1426 O O . LYS A 1 182 ? -21.775 -1.658 11.881 1.00 90.88 182 LYS A O 1
ATOM 1431 N N . ALA A 1 183 ? -22.917 -1.313 9.987 1.00 89.44 183 ALA A N 1
ATOM 1432 C CA . ALA A 1 183 ? -22.382 -2.494 9.314 1.00 89.44 183 ALA A CA 1
ATOM 1433 C C . ALA A 1 183 ? -20.928 -2.280 8.874 1.00 89.44 183 ALA A C 1
ATOM 1435 O O . ALA A 1 183 ? -20.141 -3.213 8.938 1.00 89.44 183 ALA A O 1
ATOM 1436 N N . GLN A 1 184 ? -20.577 -1.056 8.478 1.00 87.12 184 GLN A N 1
ATOM 1437 C CA . GLN A 1 184 ? -19.209 -0.652 8.159 1.00 87.12 184 GLN A CA 1
ATOM 1438 C C . GLN A 1 184 ? -18.279 -0.704 9.377 1.00 87.12 184 GLN A C 1
ATOM 1440 O O . GLN A 1 184 ? -17.185 -1.241 9.277 1.00 87.12 184 GLN A O 1
ATOM 1445 N N . GLU A 1 185 ? -18.720 -0.198 10.529 1.00 85.38 185 GLU A N 1
ATOM 1446 C CA . GLU A 1 185 ? -17.954 -0.209 11.786 1.00 85.38 185 GLU A CA 1
ATOM 1447 C C . GLU A 1 185 ? -17.715 -1.617 12.351 1.00 85.38 185 GLU A C 1
ATOM 1449 O O . GLU A 1 185 ? -16.817 -1.812 13.166 1.00 85.38 185 GLU A O 1
ATOM 1454 N N . ALA A 1 186 ? -18.529 -2.596 11.950 1.00 85.56 186 ALA A N 1
ATOM 1455 C CA . ALA A 1 186 ? -18.426 -3.979 12.411 1.00 85.56 186 ALA A CA 1
ATOM 1456 C C . ALA A 1 186 ? -17.445 -4.841 11.589 1.00 85.56 186 ALA A C 1
ATOM 1458 O O . ALA A 1 186 ? -17.273 -6.020 11.914 1.00 85.56 186 ALA A O 1
ATOM 1459 N N . ILE A 1 187 ? -16.862 -4.288 10.519 1.00 84.31 187 ILE A N 1
ATOM 1460 C CA . ILE A 1 187 ? -15.924 -4.959 9.601 1.00 84.31 187 ILE A CA 1
ATOM 1461 C C . ILE A 1 187 ? -14.488 -4.634 10.001 1.00 84.31 187 ILE A C 1
ATOM 1463 O O . ILE A 1 187 ? -13.686 -5.595 10.067 1.00 84.31 187 ILE A O 1
#

pLDDT: mean 78.23, std 19.08, range [27.69, 94.31]

Organism: NCBI:txid1389203

Radius of gyration: 25.79 Å; chains: 1; bounding box: 71×42×63 Å

Secondary structure (DSSP, 8-state):
-EEE-SHHHHT-EEEETTEEEESEEE-HHHHHHHHHHHHHHHHH-SS---PPP--------------TTGGGSSTT-SPPHHHHHHHHHHHHHHHHHTTS-EEEEETTEEEEEEE--------S-HHHHHHHHT---TTSSB--SSB--BGGGGGG----PBPPHHHHHHHHHHHHH-SSHHHHHT-

Sequence (187 aa):
MELCNCSKCDSQTFNHPNGPLNGRYISSRNKRKHQANDRLQLQSHPFGLVGSQDETSDDLASSGTSSSEELSVFENDLPDVVTISNLLKPLVDELLLLWDENKVLTSLHPEGWFVFTQLLPLVGDNVAIHKTVGFGSHSAQQICAWCKAEASELHKMKVGIRRNGFEIHEAARKWKDAHTLKAQEAI